Protein AF-A0A132MJ62-F1 (afdb_monomer)

Structure (mmCIF, N/CA/C/O backbone):
data_AF-A0A132MJ62-F1
#
_entry.id   AF-A0A132MJ62-F1
#
loop_
_atom_site.group_PDB
_atom_site.id
_atom_site.type_symbol
_atom_site.label_atom_id
_atom_site.label_alt_id
_atom_site.label_comp_id
_atom_site.label_asym_id
_atom_site.label_entity_id
_atom_site.label_seq_id
_atom_site.pdbx_PDB_ins_code
_atom_site.Cartn_x
_atom_site.Cartn_y
_atom_site.Cartn_z
_atom_site.occupancy
_atom_site.B_iso_or_equiv
_atom_site.auth_seq_id
_atom_site.auth_comp_id
_atom_site.auth_asym_id
_atom_site.auth_atom_id
_atom_site.pdbx_PDB_model_num
ATOM 1 N N . MET A 1 1 ? -69.526 4.654 79.529 1.00 53.38 1 MET A N 1
ATOM 2 C CA . MET A 1 1 ? -68.983 4.217 78.229 1.00 53.38 1 MET A CA 1
ATOM 3 C C . MET A 1 1 ? -68.875 5.444 77.325 1.00 53.38 1 MET A C 1
ATOM 5 O O . MET A 1 1 ? -69.877 6.120 77.208 1.00 53.38 1 MET A O 1
ATOM 9 N N . GLU A 1 2 ? -67.781 5.885 76.704 1.00 56.59 2 GLU A N 1
ATOM 10 C CA . GLU A 1 2 ? -66.397 5.403 76.567 1.00 56.59 2 GLU A CA 1
ATOM 11 C C . GLU A 1 2 ? -65.541 6.492 75.853 1.00 56.59 2 GLU A C 1
ATOM 13 O O . GLU A 1 2 ? -64.962 6.255 74.801 1.00 56.59 2 GLU A O 1
ATOM 18 N N . LEU A 1 3 ? -65.459 7.730 76.362 1.00 59.12 3 LEU A N 1
ATOM 19 C CA . LEU A 1 3 ? -64.625 8.771 75.715 1.00 59.12 3 LEU A CA 1
ATOM 20 C C . LEU A 1 3 ? -63.118 8.437 75.767 1.00 59.12 3 LEU A C 1
ATOM 22 O O . LEU A 1 3 ? -62.376 8.743 74.835 1.00 59.12 3 LEU A O 1
ATOM 26 N N . SER A 1 4 ? -62.681 7.738 76.820 1.00 67.38 4 SER A N 1
ATOM 27 C CA . SER A 1 4 ? -61.309 7.238 76.964 1.00 67.38 4 SER A CA 1
ATOM 28 C C . SER A 1 4 ? -60.963 6.141 75.953 1.00 67.38 4 SER A C 1
ATOM 30 O O . SER A 1 4 ? -59.849 6.132 75.432 1.00 67.38 4 SER A O 1
ATOM 32 N N . ASN A 1 5 ? -61.903 5.242 75.632 1.00 74.25 5 ASN A N 1
ATOM 33 C CA . ASN A 1 5 ? -61.627 4.155 74.688 1.00 74.25 5 ASN A CA 1
ATOM 34 C C . ASN A 1 5 ? -61.631 4.661 73.247 1.00 74.25 5 ASN A C 1
ATOM 36 O O . ASN A 1 5 ? -60.820 4.194 72.457 1.00 74.25 5 ASN A O 1
ATOM 40 N N . VAL A 1 6 ? -62.450 5.668 72.916 1.00 76.25 6 VAL A N 1
ATOM 41 C CA . VAL A 1 6 ? -62.416 6.309 71.589 1.00 76.25 6 VAL A CA 1
ATOM 42 C C . VAL A 1 6 ? -61.068 6.999 71.343 1.00 76.25 6 VAL A C 1
ATOM 44 O O . VAL A 1 6 ? -60.467 6.805 70.289 1.00 76.25 6 VAL A O 1
ATOM 47 N N . LEU A 1 7 ? -60.538 7.741 72.322 1.00 75.62 7 LEU A N 1
ATOM 48 C CA . LEU A 1 7 ? -59.215 8.376 72.213 1.00 75.62 7 LEU A CA 1
ATOM 49 C C . LEU A 1 7 ? -58.074 7.349 72.124 1.00 75.62 7 LEU A C 1
ATOM 51 O O . LEU A 1 7 ? -57.146 7.529 71.335 1.00 75.62 7 LEU A O 1
ATOM 55 N N . SER A 1 8 ? -58.159 6.252 72.882 1.00 78.50 8 SER A N 1
ATOM 56 C CA . SER A 1 8 ? -57.187 5.152 72.814 1.00 78.50 8 SER A CA 1
ATOM 57 C C . SER A 1 8 ? -57.218 4.435 71.457 1.00 78.50 8 SER A C 1
ATOM 59 O O . SER A 1 8 ? -56.163 4.168 70.880 1.00 78.50 8 SER A O 1
ATOM 61 N N . LEU A 1 9 ? -58.412 4.209 70.895 1.00 80.06 9 LEU A N 1
ATOM 62 C CA . LEU A 1 9 ? -58.596 3.598 69.577 1.00 80.06 9 LEU A CA 1
ATOM 63 C C . LEU A 1 9 ? -58.028 4.481 68.454 1.00 80.06 9 LEU A C 1
ATOM 65 O O . LEU A 1 9 ? -57.361 3.976 67.553 1.00 80.06 9 LEU A O 1
ATOM 69 N N . ILE A 1 10 ? -58.238 5.801 68.527 1.00 80.88 10 ILE A N 1
ATOM 70 C CA . ILE A 1 10 ? -57.675 6.766 67.568 1.00 80.88 10 ILE A CA 1
ATOM 71 C C . ILE A 1 10 ? -56.144 6.784 67.655 1.00 80.88 10 ILE A C 1
ATOM 73 O O . ILE A 1 10 ? -55.476 6.741 66.623 1.00 80.88 10 ILE A O 1
ATOM 77 N N . GLY A 1 11 ? -55.576 6.787 68.866 1.00 79.88 11 GLY A N 1
ATOM 78 C CA . GLY A 1 11 ? -54.123 6.721 69.057 1.00 79.88 11 GLY A CA 1
ATOM 79 C C . GLY A 1 11 ? -53.507 5.440 68.485 1.00 79.88 11 GLY A C 1
ATOM 80 O O . GLY A 1 11 ? -52.458 5.487 67.839 1.00 79.88 11 GLY A O 1
ATOM 81 N N . LEU A 1 12 ? -54.187 4.303 68.654 1.00 83.38 12 LEU A N 1
ATOM 82 C CA . LEU A 1 12 ? -53.750 3.018 68.111 1.00 83.38 12 LEU A CA 1
ATOM 83 C C . LEU A 1 12 ? -53.860 2.975 66.579 1.00 83.38 12 LEU A C 1
ATOM 85 O O . LEU A 1 12 ? -52.926 2.529 65.916 1.00 83.38 12 LEU A O 1
ATOM 89 N N . LEU A 1 13 ? -54.940 3.512 66.004 1.00 81.69 13 LEU A N 1
ATOM 90 C CA . LEU A 1 13 ? -55.097 3.637 64.551 1.00 81.69 13 LEU A CA 1
ATOM 91 C C . LEU A 1 13 ? -54.019 4.536 63.932 1.00 81.69 13 LEU A C 1
ATOM 93 O O . LEU A 1 13 ? -53.431 4.166 62.919 1.00 81.69 13 LEU A O 1
ATOM 97 N N . LEU A 1 14 ? -53.700 5.675 64.553 1.00 80.12 14 LEU A N 1
ATOM 98 C CA . LEU A 1 14 ? -52.646 6.578 64.073 1.00 80.12 14 LEU A CA 1
ATOM 99 C C . LEU A 1 14 ? -51.250 5.939 64.144 1.00 80.12 14 LEU A C 1
ATOM 101 O O . LEU A 1 14 ? -50.455 6.102 63.219 1.00 80.12 14 LEU A O 1
ATOM 105 N N . SER A 1 15 ? -50.974 5.168 65.199 1.00 78.88 15 SER A N 1
ATOM 106 C CA . SER A 1 15 ? -49.748 4.368 65.346 1.00 78.88 15 SER A CA 1
ATOM 107 C C . SER A 1 15 ? -49.592 3.349 64.211 1.00 78.88 15 SER A C 1
ATOM 109 O O . SER A 1 15 ? -48.562 3.317 63.532 1.00 78.88 15 SER A O 1
ATOM 111 N N . VAL A 1 16 ? -50.642 2.568 63.941 1.00 82.25 16 VAL A N 1
ATOM 112 C CA . VAL A 1 16 ? -50.639 1.552 62.878 1.00 82.25 16 VAL A CA 1
ATOM 113 C C . VAL A 1 16 ? -50.460 2.201 61.505 1.00 82.25 16 VAL A C 1
ATOM 115 O O . VAL A 1 16 ? -49.644 1.740 60.708 1.00 82.25 16 VAL A O 1
ATOM 118 N N . VAL A 1 17 ? -51.158 3.309 61.243 1.00 82.94 17 VAL A N 1
ATOM 119 C CA . VAL A 1 17 ? -51.024 4.064 59.987 1.00 82.94 17 VAL A CA 1
ATOM 120 C C . VAL A 1 17 ? -49.599 4.599 59.813 1.00 82.94 17 VAL A C 1
ATOM 122 O O . VAL A 1 17 ? -49.030 4.467 58.729 1.00 82.94 17 VAL A O 1
ATOM 125 N N . GLY A 1 18 ? -48.981 5.124 60.874 1.00 79.75 18 GLY A N 1
ATOM 126 C CA . GLY A 1 18 ? -47.593 5.591 60.841 1.00 79.75 18 GLY A CA 1
ATOM 127 C C . GLY A 1 18 ? -46.594 4.487 60.482 1.00 79.75 18 GLY A C 1
ATOM 128 O O . GLY A 1 18 ? -45.711 4.700 59.650 1.00 79.75 18 GLY A O 1
ATOM 129 N N . ILE A 1 19 ? -46.764 3.285 61.042 1.00 82.81 19 ILE A N 1
ATOM 130 C CA . ILE A 1 19 ? -45.894 2.129 60.763 1.00 82.81 19 ILE A CA 1
ATOM 131 C C . ILE A 1 19 ? -46.058 1.650 59.314 1.00 82.81 19 ILE A C 1
ATOM 133 O O . ILE A 1 19 ? -45.064 1.384 58.632 1.00 82.81 19 ILE A O 1
ATOM 137 N N . VAL A 1 20 ? -47.294 1.573 58.814 1.00 82.94 20 VAL A N 1
ATOM 138 C CA . VAL A 1 20 ? -47.577 1.141 57.434 1.00 82.94 20 VAL A CA 1
ATOM 139 C C . VAL A 1 20 ? -47.005 2.131 56.417 1.00 82.94 20 VAL A C 1
ATOM 141 O O . VAL A 1 20 ? -46.392 1.718 55.430 1.00 82.94 20 VAL A O 1
ATOM 144 N N . ILE A 1 21 ? -47.132 3.437 56.666 1.00 82.19 21 ILE A N 1
ATOM 145 C CA . ILE A 1 21 ? -46.556 4.466 55.790 1.00 82.19 21 ILE A CA 1
ATOM 146 C C . ILE A 1 21 ? -45.022 4.422 55.846 1.00 82.19 21 ILE A C 1
ATOM 148 O O . ILE A 1 21 ? -44.375 4.398 54.798 1.00 82.19 21 ILE A O 1
ATOM 152 N N . GLY A 1 22 ? -44.430 4.345 57.043 1.00 80.00 22 GLY A N 1
ATOM 153 C CA . GLY A 1 22 ? -42.974 4.313 57.215 1.00 80.00 22 GLY A CA 1
ATOM 154 C C . GLY A 1 22 ? -42.312 3.105 56.545 1.00 80.00 22 GLY A C 1
ATOM 155 O O . GLY A 1 22 ? -41.314 3.251 55.839 1.00 80.00 22 GLY A O 1
ATOM 156 N N . THR A 1 23 ? -42.904 1.917 56.693 1.00 83.75 23 THR A N 1
ATOM 157 C CA . THR A 1 23 ? -42.409 0.689 56.046 1.00 83.75 23 THR A CA 1
ATOM 158 C C . THR A 1 23 ? -42.561 0.735 54.526 1.00 83.75 23 THR A C 1
ATOM 160 O O . THR A 1 23 ? -41.637 0.350 53.809 1.00 83.75 23 THR A O 1
ATOM 163 N N . SER A 1 24 ? -43.667 1.285 54.018 1.00 80.25 24 SER A N 1
ATOM 164 C CA . SER A 1 24 ? -43.892 1.445 52.575 1.00 80.25 24 SER A CA 1
ATOM 165 C C . SER A 1 24 ? -42.866 2.382 51.926 1.00 80.25 24 SER A C 1
ATOM 167 O O . SER A 1 24 ? -42.329 2.069 50.862 1.00 80.25 24 SER A O 1
ATOM 169 N N . VAL A 1 25 ? -42.538 3.501 52.583 1.00 82.94 25 VAL A N 1
ATOM 170 C CA . VAL A 1 25 ? -41.518 4.450 52.102 1.00 82.94 25 VAL A CA 1
ATOM 171 C C . VAL A 1 25 ? -40.119 3.831 52.146 1.00 82.94 25 VAL A C 1
ATOM 173 O O . VAL A 1 25 ? -39.370 3.965 51.179 1.00 82.94 25 VAL A O 1
ATOM 176 N N . ALA A 1 26 ? -39.775 3.099 53.210 1.00 82.69 26 ALA A N 1
ATOM 177 C CA . ALA A 1 26 ? -38.479 2.425 53.323 1.00 82.69 26 ALA A CA 1
ATOM 178 C C . ALA A 1 26 ? -38.266 1.381 52.211 1.00 82.69 26 ALA A C 1
ATOM 180 O O . ALA A 1 26 ? -37.207 1.345 51.582 1.00 82.69 26 ALA A O 1
ATOM 181 N N . ILE A 1 27 ? -39.294 0.578 51.911 1.00 83.69 27 ILE A N 1
ATOM 182 C CA . ILE A 1 27 ? -39.258 -0.398 50.811 1.00 83.69 27 ILE A CA 1
ATOM 183 C C . ILE A 1 27 ? -39.117 0.315 49.461 1.00 83.69 27 ILE A C 1
ATOM 185 O O . ILE A 1 27 ? -38.350 -0.131 48.606 1.00 83.69 27 ILE A O 1
ATOM 189 N N . TRP A 1 28 ? -39.825 1.429 49.261 1.00 85.12 28 TRP A N 1
ATOM 190 C CA . TRP A 1 28 ? -39.762 2.190 48.013 1.00 85.12 28 TRP A CA 1
ATOM 191 C C . TRP A 1 28 ? -38.379 2.809 47.769 1.00 85.12 28 TRP A C 1
ATOM 193 O O . TRP A 1 28 ? -37.840 2.669 46.670 1.00 85.12 28 TRP A O 1
ATOM 203 N N . ILE A 1 29 ? -37.767 3.417 48.793 1.00 82.88 29 ILE A N 1
ATOM 204 C CA . ILE A 1 29 ? -36.408 3.979 48.709 1.00 82.88 29 ILE A CA 1
ATOM 205 C C . ILE A 1 29 ? -35.398 2.876 48.382 1.00 82.88 29 ILE A C 1
ATOM 207 O O . ILE A 1 29 ? -34.599 3.025 47.457 1.00 82.88 29 ILE A O 1
ATOM 211 N N . HIS A 1 30 ? -35.481 1.736 49.073 1.00 82.88 30 HIS A N 1
ATOM 212 C CA . HIS A 1 30 ? -34.535 0.646 48.860 1.00 82.88 30 HIS A CA 1
ATOM 213 C C . HIS A 1 30 ? -34.665 0.023 47.461 1.00 82.88 30 HIS A C 1
ATOM 215 O O . HIS A 1 30 ? -33.668 -0.291 46.806 1.00 82.88 30 HIS A O 1
ATOM 221 N N . ARG A 1 31 ? -35.899 -0.092 46.953 1.00 78.31 31 ARG A N 1
ATOM 222 C CA . ARG A 1 31 ? -36.158 -0.576 45.593 1.00 78.31 31 ARG A CA 1
ATOM 223 C C . ARG A 1 31 ? -35.603 0.388 44.543 1.00 78.31 31 ARG A C 1
ATOM 225 O O . ARG A 1 31 ? -34.971 -0.069 43.591 1.00 78.31 31 ARG A O 1
ATOM 232 N N . ARG A 1 32 ? -35.747 1.699 44.753 1.00 77.19 32 ARG A N 1
ATOM 233 C CA . ARG A 1 32 ? -35.234 2.732 43.843 1.00 77.19 32 ARG A CA 1
ATOM 234 C C . ARG A 1 32 ? -33.703 2.751 43.779 1.00 77.19 32 ARG A C 1
ATOM 236 O O . ARG A 1 32 ? -33.150 2.746 42.681 1.00 77.19 32 ARG A O 1
ATOM 243 N N . GLU A 1 33 ? -33.021 2.661 44.922 1.00 77.25 33 GLU A N 1
ATOM 244 C CA . GLU A 1 33 ? -31.554 2.536 44.957 1.00 77.25 33 GLU A CA 1
ATOM 245 C C . GLU A 1 33 ? -31.066 1.257 44.263 1.00 77.25 33 GLU A C 1
ATOM 247 O O . GLU A 1 33 ? -30.042 1.266 43.578 1.00 77.25 33 GLU A O 1
ATOM 252 N N . SER A 1 34 ? -31.801 0.148 44.405 1.00 72.50 34 SER A N 1
ATOM 253 C CA . SER A 1 34 ? -31.434 -1.118 43.762 1.00 72.50 34 SER A CA 1
ATOM 254 C C . SER A 1 34 ? -31.560 -1.068 42.234 1.00 72.50 34 SER A C 1
ATOM 256 O O . SER A 1 34 ? -30.751 -1.672 41.530 1.00 72.50 34 SER A O 1
ATOM 258 N N . GLU A 1 35 ? -32.536 -0.327 41.702 1.00 73.12 35 GLU A N 1
ATOM 259 C CA . GLU A 1 35 ? -32.723 -0.160 40.258 1.00 73.12 35 GLU A CA 1
ATOM 260 C C . GLU A 1 35 ? -31.666 0.756 39.641 1.00 73.12 35 GLU A C 1
ATOM 262 O O . GLU A 1 35 ? -31.167 0.464 38.553 1.00 73.12 35 GLU A O 1
ATOM 267 N N . GLU A 1 36 ? -31.282 1.831 40.331 1.00 74.44 36 GLU A N 1
ATOM 268 C CA . GLU A 1 36 ? -30.211 2.726 39.879 1.00 74.44 36 GLU A CA 1
ATOM 269 C C . GLU A 1 36 ? -28.852 2.017 39.869 1.00 74.44 36 GLU A C 1
ATOM 271 O O . GLU A 1 36 ? -28.123 2.113 38.879 1.00 74.44 36 GLU A O 1
ATOM 276 N N . ARG A 1 37 ? -28.554 1.209 40.898 1.00 73.62 37 ARG A N 1
ATOM 277 C CA . ARG A 1 37 ? -27.345 0.367 40.924 1.00 73.62 37 ARG A CA 1
ATOM 278 C C . ARG A 1 37 ? -27.344 -0.662 39.795 1.00 73.62 37 ARG A C 1
ATOM 280 O O . ARG A 1 37 ? -26.370 -0.741 39.060 1.00 73.62 37 ARG A O 1
ATOM 287 N N . ARG A 1 38 ? -28.461 -1.360 39.555 1.00 73.88 38 ARG A N 1
ATOM 288 C CA . ARG A 1 38 ? -28.576 -2.328 38.443 1.00 73.88 38 ARG A CA 1
ATOM 289 C C . ARG A 1 38 ? -28.408 -1.685 37.068 1.00 73.88 38 ARG A C 1
ATOM 291 O O . ARG A 1 38 ? -27.792 -2.289 36.196 1.00 73.88 38 ARG A O 1
ATOM 298 N N . LYS A 1 39 ? -28.938 -0.475 36.860 1.00 78.94 39 LYS A N 1
ATOM 299 C CA . LYS A 1 39 ? -28.749 0.275 35.606 1.00 78.94 39 LYS A CA 1
ATOM 300 C C . LYS A 1 39 ? -27.300 0.729 35.434 1.00 78.94 39 LYS A C 1
ATOM 302 O O . LYS A 1 39 ? -26.773 0.635 34.329 1.00 78.94 39 LYS A O 1
ATOM 307 N N . SER A 1 40 ? -26.658 1.179 36.513 1.00 77.25 40 SER A N 1
ATOM 308 C CA . SER A 1 40 ? -25.237 1.543 36.512 1.00 77.25 40 SER A CA 1
ATOM 309 C C . SER A 1 40 ? -24.343 0.337 36.212 1.00 77.25 40 SER A C 1
ATOM 311 O O . SER A 1 40 ? -23.469 0.426 35.353 1.00 77.25 40 SER A O 1
ATOM 313 N N . ASP A 1 41 ? -24.596 -0.801 36.856 1.00 80.12 41 ASP A N 1
ATOM 314 C CA . ASP A 1 41 ? -23.828 -2.032 36.655 1.00 80.12 41 ASP A CA 1
ATOM 315 C C . ASP A 1 41 ? -24.034 -2.588 35.242 1.00 80.12 41 ASP A C 1
ATOM 317 O O . ASP A 1 41 ? -23.068 -2.958 34.578 1.00 80.12 41 ASP A O 1
ATOM 321 N N . ALA A 1 42 ? -25.269 -2.568 34.727 1.00 81.50 42 ALA A N 1
ATOM 322 C CA . ALA A 1 42 ? -25.557 -2.962 33.348 1.00 81.50 42 ALA A CA 1
ATOM 323 C C . ALA A 1 42 ? -24.821 -2.073 32.331 1.00 81.50 42 ALA A C 1
ATOM 325 O O . ALA A 1 42 ? -24.204 -2.590 31.401 1.00 81.50 42 ALA A O 1
ATOM 326 N N . ALA A 1 43 ? -24.809 -0.751 32.540 1.00 82.19 43 ALA A N 1
ATOM 327 C CA . ALA A 1 43 ? -24.069 0.177 31.686 1.00 82.19 43 ALA A CA 1
ATOM 328 C C . ALA A 1 43 ? -22.544 -0.021 31.788 1.00 82.19 43 ALA A C 1
ATOM 330 O O . ALA A 1 43 ? -21.835 0.106 30.789 1.00 82.19 43 ALA A O 1
ATOM 331 N N . ALA A 1 44 ? -22.023 -0.349 32.975 1.00 84.69 44 ALA A N 1
ATOM 332 C CA . ALA A 1 44 ? -20.607 -0.654 33.173 1.00 84.69 44 ALA A CA 1
ATOM 333 C C . ALA A 1 44 ? -20.197 -1.954 32.462 1.00 84.69 44 ALA A C 1
ATOM 335 O O . ALA A 1 44 ? -19.174 -1.976 31.777 1.00 84.69 44 ALA A O 1
ATOM 336 N N . VAL A 1 45 ? -21.017 -3.005 32.556 1.00 87.62 45 VAL A N 1
ATOM 337 C CA . VAL A 1 45 ? -20.803 -4.285 31.861 1.00 87.62 45 VAL A CA 1
ATOM 338 C C . VAL A 1 45 ? -20.891 -4.113 30.347 1.00 87.62 45 VAL A C 1
ATOM 340 O O . VAL A 1 45 ? -20.066 -4.666 29.618 1.00 87.62 45 VAL A O 1
ATOM 343 N N . GLU A 1 46 ? -21.838 -3.316 29.850 1.00 84.62 46 GLU A N 1
ATOM 344 C CA . GLU A 1 46 ? -21.975 -3.056 28.416 1.00 84.62 46 GLU A CA 1
ATOM 345 C C . GLU A 1 46 ? -20.761 -2.299 27.865 1.00 84.62 46 GLU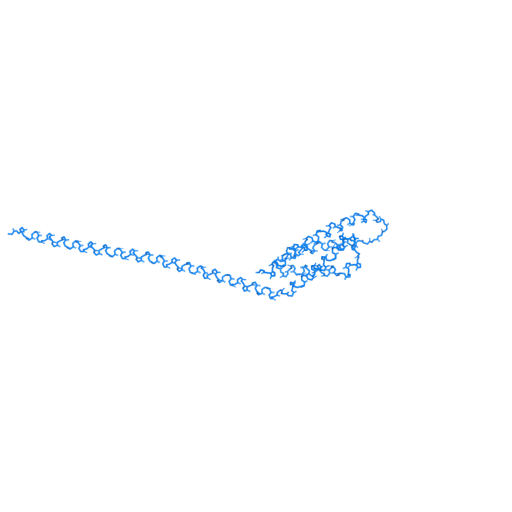 A C 1
ATOM 347 O O . GLU A 1 46 ? -20.193 -2.709 26.851 1.00 84.62 46 GLU A O 1
ATOM 352 N N . ARG A 1 47 ? -20.289 -1.263 28.574 1.00 86.81 47 ARG A N 1
ATOM 353 C CA . ARG A 1 47 ? -19.049 -0.553 28.218 1.00 86.81 47 ARG A CA 1
ATOM 354 C C . ARG A 1 47 ? -17.836 -1.475 28.263 1.00 86.81 47 ARG A C 1
ATOM 356 O O . ARG A 1 47 ? -17.042 -1.446 27.331 1.00 86.81 47 ARG A O 1
ATOM 363 N N . ALA A 1 48 ? -17.703 -2.308 29.296 1.00 87.00 48 ALA A N 1
ATOM 364 C CA . ALA A 1 48 ? -16.607 -3.270 29.399 1.00 87.00 48 ALA A CA 1
ATOM 365 C C . ALA A 1 48 ? -16.619 -4.262 28.225 1.00 87.00 48 ALA A C 1
ATOM 367 O O . ALA A 1 48 ? -15.593 -4.475 27.586 1.00 87.00 48 ALA A O 1
ATOM 368 N N . THR A 1 49 ? -17.800 -4.774 27.870 1.00 90.00 49 THR A N 1
ATOM 369 C CA . THR A 1 49 ? -17.983 -5.694 26.740 1.00 90.00 49 THR A CA 1
ATOM 370 C C . THR A 1 49 ? -17.664 -5.020 25.404 1.00 90.00 49 THR A C 1
ATOM 372 O O . THR A 1 49 ? -17.031 -5.624 24.540 1.00 90.00 49 THR A O 1
ATOM 375 N N . GLN A 1 50 ? -18.089 -3.769 25.203 1.00 90.38 50 GLN A N 1
ATOM 376 C CA . GLN A 1 50 ? -17.756 -3.004 23.997 1.00 90.38 50 GLN A CA 1
ATOM 377 C C . GLN A 1 50 ? -16.249 -2.771 23.881 1.00 90.38 50 GLN A C 1
ATOM 379 O O . GLN A 1 50 ? -15.683 -2.967 22.807 1.00 90.38 50 GLN A O 1
ATOM 384 N N . LEU A 1 51 ? -15.597 -2.414 24.986 1.00 90.19 51 LEU A N 1
ATOM 385 C CA . LEU A 1 51 ? -14.160 -2.160 25.025 1.00 90.19 51 LEU A CA 1
ATOM 386 C C . LEU A 1 51 ? -13.358 -3.443 24.773 1.00 90.19 51 LEU A C 1
ATOM 388 O O . LEU A 1 51 ? -12.351 -3.424 24.073 1.00 90.19 51 LEU A O 1
ATOM 392 N N . GLU A 1 52 ? -13.833 -4.578 25.281 1.00 86.81 52 GLU A N 1
ATOM 393 C CA . GLU A 1 52 ? -13.229 -5.886 25.030 1.00 86.81 52 GLU A CA 1
ATOM 394 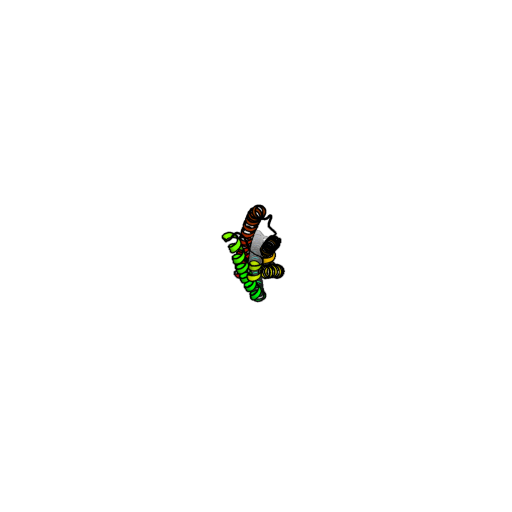C C . GLU A 1 52 ? -13.405 -6.333 23.574 1.00 86.81 52 GLU A C 1
ATOM 396 O O . GLU A 1 52 ? -12.453 -6.815 22.964 1.00 86.81 52 GLU A O 1
ATOM 401 N N . ARG A 1 53 ? -14.570 -6.080 22.960 1.00 89.69 53 ARG A N 1
ATOM 402 C CA . ARG A 1 53 ? -14.765 -6.299 21.515 1.00 89.69 53 ARG A CA 1
ATOM 403 C C . ARG A 1 53 ? -13.859 -5.409 20.670 1.00 89.69 53 ARG A C 1
ATOM 405 O O . ARG A 1 53 ? -13.310 -5.899 19.689 1.00 89.69 53 ARG A O 1
ATOM 412 N N . GLN A 1 54 ? -13.690 -4.141 21.048 1.00 90.38 54 GLN A N 1
ATOM 413 C CA . GLN A 1 54 ? -12.771 -3.227 20.363 1.00 90.38 54 GLN A CA 1
ATOM 414 C C . GLN A 1 54 ? -11.331 -3.727 20.454 1.00 90.38 54 GLN A C 1
ATOM 416 O O . GLN A 1 54 ? -10.679 -3.863 19.426 1.00 90.38 54 GLN A O 1
ATOM 421 N N . ARG A 1 55 ? -10.863 -4.111 21.649 1.00 88.00 55 ARG A N 1
ATOM 422 C CA . ARG A 1 55 ? -9.526 -4.703 21.822 1.00 88.00 55 ARG A CA 1
ATOM 423 C C . ARG A 1 55 ? -9.344 -5.967 20.990 1.00 88.00 55 ARG A C 1
ATOM 425 O O . ARG A 1 55 ? -8.336 -6.102 20.311 1.00 88.00 55 ARG A O 1
ATOM 432 N N . GLN A 1 56 ? -10.334 -6.860 20.978 1.00 90.31 56 GLN A N 1
ATOM 433 C CA . GLN A 1 56 ? -10.278 -8.070 20.157 1.00 90.31 56 GLN A CA 1
ATOM 434 C C . GLN A 1 56 ? -10.271 -7.761 18.655 1.00 90.31 56 GLN A C 1
ATOM 436 O O . GLN A 1 56 ? -9.606 -8.461 17.894 1.00 90.31 56 GLN A O 1
ATOM 441 N N . GLN A 1 57 ? -11.006 -6.742 18.203 1.00 88.81 57 GLN A N 1
ATOM 442 C CA . GLN A 1 57 ? -10.957 -6.294 16.810 1.00 88.81 57 GLN A CA 1
ATOM 443 C C . GLN A 1 57 ? -9.584 -5.714 16.466 1.00 88.81 57 GLN A C 1
ATOM 445 O O . GLN A 1 57 ? -8.997 -6.131 15.472 1.00 88.81 57 GLN A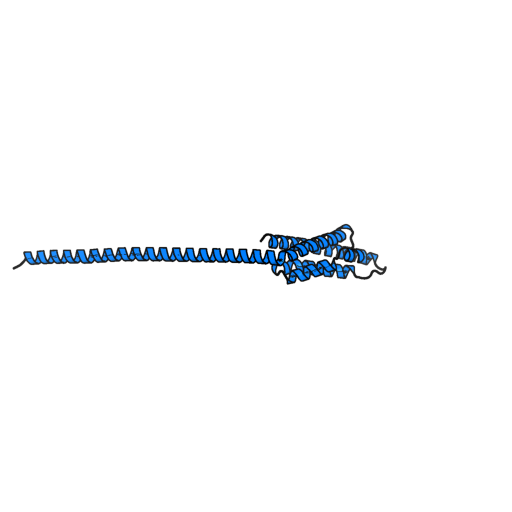 O 1
ATOM 450 N N . GLU A 1 58 ? -9.037 -4.841 17.312 1.00 85.44 58 GLU A N 1
ATOM 451 C CA . GLU A 1 58 ? -7.697 -4.276 17.137 1.00 85.44 58 GLU A CA 1
ATOM 452 C C . GLU A 1 58 ? -6.615 -5.363 17.120 1.00 85.44 58 GLU A C 1
ATOM 454 O O . GLU A 1 58 ? -5.735 -5.341 16.262 1.00 85.44 58 GLU A O 1
ATOM 459 N N . GLU A 1 59 ? -6.683 -6.349 18.017 1.00 87.00 59 GLU A N 1
ATOM 460 C CA . GLU A 1 59 ? -5.749 -7.479 18.048 1.00 87.00 59 GLU A CA 1
ATOM 461 C C . GLU A 1 59 ? -5.862 -8.354 16.801 1.00 87.00 59 GLU A C 1
ATOM 463 O O . GLU A 1 59 ? -4.842 -8.714 16.212 1.00 87.00 59 GLU A O 1
ATOM 468 N N . ARG A 1 60 ? -7.082 -8.660 16.345 1.00 84.94 60 ARG A N 1
ATOM 469 C CA . ARG A 1 60 ? -7.291 -9.415 15.099 1.00 84.94 60 ARG A CA 1
ATOM 470 C C . ARG A 1 60 ? -6.771 -8.656 13.893 1.00 84.94 60 ARG A C 1
ATOM 472 O O . ARG A 1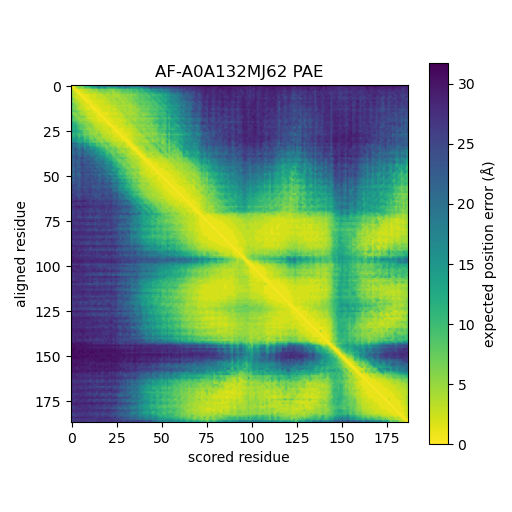 60 ? -6.173 -9.262 13.008 1.00 84.94 60 ARG A O 1
ATOM 479 N N . GLU A 1 61 ? -6.977 -7.345 13.846 1.00 83.69 61 GLU A N 1
ATOM 480 C CA . GLU A 1 61 ? -6.422 -6.512 12.787 1.00 83.69 61 GLU A CA 1
ATOM 481 C C . GLU A 1 61 ? -4.898 -6.493 12.825 1.00 83.69 61 GLU A C 1
ATOM 483 O O . GLU A 1 61 ? -4.279 -6.642 11.773 1.00 83.69 61 GLU A O 1
ATOM 488 N N . ARG A 1 62 ? -4.286 -6.360 14.008 1.00 81.19 62 ARG A N 1
ATOM 489 C CA . ARG A 1 62 ? -2.827 -6.436 14.180 1.00 81.19 62 ARG A CA 1
ATOM 490 C C . ARG A 1 62 ? -2.280 -7.781 13.713 1.00 81.19 62 ARG A C 1
ATOM 492 O O . ARG A 1 62 ? -1.387 -7.807 12.874 1.00 81.19 62 ARG A O 1
ATOM 499 N N . GLN A 1 63 ? -2.875 -8.887 14.151 1.00 83.50 63 GLN A N 1
ATOM 500 C CA . GLN A 1 63 ? -2.468 -10.230 13.724 1.00 83.50 63 GLN A CA 1
ATOM 501 C C . GLN A 1 63 ? -2.666 -10.438 12.218 1.00 83.50 63 GLN A C 1
ATOM 503 O O . GLN A 1 63 ? -1.802 -11.001 11.544 1.00 83.50 63 GLN A O 1
ATOM 508 N N . ALA A 1 64 ? -3.775 -9.954 11.652 1.00 80.75 64 ALA A N 1
ATOM 509 C CA . ALA A 1 64 ? -4.014 -10.018 10.214 1.00 80.75 64 ALA A CA 1
ATOM 510 C C . ALA A 1 64 ? -2.977 -9.199 9.430 1.00 80.75 64 ALA A C 1
ATOM 512 O O . ALA A 1 64 ? -2.527 -9.647 8.375 1.00 80.75 64 ALA A O 1
ATOM 513 N N . ARG A 1 65 ? -2.564 -8.031 9.940 1.00 76.69 65 ARG A N 1
ATOM 514 C CA . ARG A 1 65 ? -1.489 -7.212 9.354 1.00 76.69 65 ARG A CA 1
ATOM 515 C C . ARG A 1 65 ? -0.155 -7.945 9.400 1.00 76.69 65 ARG A C 1
ATOM 517 O O . ARG A 1 65 ? 0.463 -8.105 8.354 1.00 76.69 65 ARG A O 1
ATOM 524 N N . GLU A 1 66 ? 0.244 -8.471 10.554 1.00 79.62 66 GLU A N 1
ATOM 525 C CA . GLU A 1 66 ? 1.491 -9.235 10.703 1.00 79.62 66 GLU A CA 1
ATOM 526 C C . GLU A 1 66 ? 1.525 -10.458 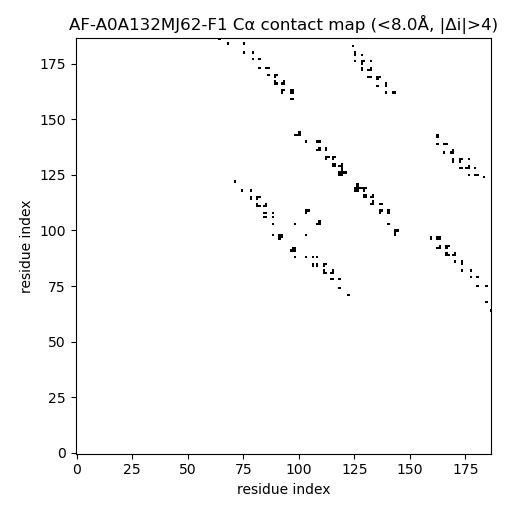9.782 1.00 79.62 66 GLU A C 1
ATOM 528 O O . GLU A 1 66 ? 2.509 -10.688 9.078 1.00 79.62 66 GLU A O 1
ATOM 533 N N . THR A 1 67 ? 0.417 -11.196 9.702 1.00 80.38 67 THR A N 1
ATOM 534 C CA . THR A 1 67 ? 0.308 -12.369 8.826 1.00 80.38 67 THR A CA 1
ATOM 535 C C . THR A 1 67 ? 0.427 -11.974 7.352 1.00 80.38 67 THR A C 1
ATOM 537 O O . THR A 1 67 ? 1.117 -12.651 6.589 1.00 80.38 67 THR A O 1
ATOM 540 N N . ARG A 1 68 ? -0.200 -10.862 6.934 1.00 76.75 68 ARG A N 1
ATOM 541 C CA . ARG A 1 68 ? -0.046 -10.320 5.571 1.00 76.75 68 ARG A CA 1
ATOM 542 C C . ARG A 1 68 ? 1.395 -9.894 5.296 1.00 76.75 68 ARG A C 1
ATOM 544 O O . ARG A 1 68 ? 1.922 -10.244 4.244 1.00 76.75 68 ARG A O 1
ATOM 551 N N . ARG A 1 69 ? 2.047 -9.202 6.236 1.00 75.06 69 ARG A N 1
ATOM 552 C CA . ARG A 1 69 ? 3.447 -8.767 6.102 1.00 75.06 69 ARG A CA 1
ATOM 553 C C . ARG A 1 69 ? 4.400 -9.944 5.940 1.00 75.06 69 ARG A C 1
ATOM 555 O O . ARG A 1 69 ? 5.227 -9.925 5.037 1.00 75.06 69 ARG A O 1
ATOM 562 N N . LEU A 1 70 ? 4.254 -10.980 6.764 1.00 79.19 70 LEU A N 1
ATOM 563 C CA . LEU A 1 70 ? 5.076 -12.189 6.669 1.00 79.19 70 LEU A CA 1
ATOM 564 C C . LEU A 1 70 ? 4.826 -12.937 5.358 1.00 79.19 70 LEU A C 1
ATOM 566 O O . LEU A 1 70 ? 5.771 -13.349 4.692 1.00 79.19 70 LEU A O 1
ATOM 570 N N . LYS A 1 71 ? 3.559 -13.064 4.952 1.00 81.75 71 LYS A N 1
ATOM 571 C CA . LYS A 1 71 ? 3.182 -13.767 3.721 1.00 81.75 71 LYS A CA 1
ATOM 572 C C . LYS A 1 71 ? 3.700 -13.079 2.455 1.00 81.75 71 LYS A C 1
ATOM 574 O O . LYS A 1 71 ? 4.017 -13.766 1.489 1.00 81.75 71 LYS A O 1
ATOM 579 N N . HIS A 1 72 ? 3.775 -11.750 2.456 1.00 84.06 72 HIS A N 1
ATOM 580 C CA . HIS A 1 72 ? 4.144 -10.946 1.288 1.00 84.06 72 HIS A CA 1
ATOM 581 C C . HIS A 1 72 ? 5.516 -10.272 1.425 1.00 84.06 72 HIS A C 1
ATOM 583 O O . HIS A 1 72 ? 5.845 -9.375 0.657 1.00 84.06 72 HIS A O 1
ATOM 589 N N . GLN A 1 73 ? 6.351 -10.704 2.374 1.00 85.88 73 GLN A N 1
ATOM 590 C CA . GLN A 1 73 ? 7.639 -10.061 2.637 1.00 85.88 73 GLN A CA 1
ATOM 591 C C . GLN A 1 73 ? 8.560 -10.058 1.407 1.00 85.88 73 GLN A C 1
ATOM 593 O O . GLN A 1 73 ? 9.198 -9.052 1.097 1.00 85.88 73 GLN A O 1
ATOM 598 N N . GLU A 1 74 ? 8.639 -11.191 0.709 1.00 87.31 74 GLU A N 1
ATOM 599 C CA . GLU A 1 74 ? 9.431 -11.324 -0.516 1.00 87.31 74 GLU A CA 1
ATOM 600 C C . GLU A 1 74 ? 8.821 -10.531 -1.671 1.00 87.31 74 GLU A C 1
ATOM 602 O O . GLU A 1 74 ? 9.552 -9.899 -2.430 1.00 87.31 74 GLU A O 1
ATOM 607 N N . ASP A 1 75 ? 7.489 -10.497 -1.750 1.00 88.12 75 ASP A N 1
ATOM 608 C CA . ASP A 1 75 ? 6.748 -9.732 -2.751 1.00 88.12 75 ASP A CA 1
ATOM 609 C C . ASP A 1 75 ? 7.034 -8.226 -2.614 1.00 88.12 75 ASP A C 1
ATOM 611 O O . ASP A 1 75 ? 7.301 -7.556 -3.610 1.00 88.12 75 ASP A O 1
ATOM 615 N N . TYR A 1 76 ? 7.065 -7.699 -1.385 1.00 85.69 76 TYR A N 1
ATOM 616 C CA . TYR A 1 76 ? 7.406 -6.299 -1.120 1.00 85.69 76 TYR A CA 1
ATOM 617 C C . TYR A 1 76 ? 8.859 -5.969 -1.477 1.00 85.69 76 TYR A C 1
ATOM 619 O O . TYR A 1 76 ? 9.125 -4.935 -2.088 1.00 85.69 76 TYR A O 1
ATOM 627 N N . LYS A 1 77 ? 9.808 -6.861 -1.161 1.00 88.94 77 LYS A N 1
ATOM 628 C CA . LYS A 1 77 ? 11.220 -6.690 -1.549 1.00 88.94 77 LYS A CA 1
ATOM 629 C C . LYS A 1 77 ? 11.401 -6.716 -3.067 1.00 88.94 77 LYS A C 1
ATOM 631 O O . LYS A 1 77 ? 12.153 -5.908 -3.610 1.00 88.94 77 LYS A O 1
ATOM 636 N N . ALA A 1 78 ? 10.717 -7.637 -3.744 1.00 89.69 78 ALA A N 1
ATOM 637 C CA . ALA A 1 78 ? 10.732 -7.737 -5.197 1.00 89.69 78 ALA A CA 1
ATOM 638 C C . ALA A 1 78 ? 10.123 -6.486 -5.846 1.00 89.69 78 ALA A C 1
ATOM 640 O O . ALA A 1 78 ? 10.710 -5.949 -6.782 1.00 89.69 78 ALA A O 1
ATOM 641 N N . ALA A 1 79 ? 9.007 -5.984 -5.303 1.00 88.12 79 ALA A N 1
ATOM 642 C CA . ALA A 1 79 ? 8.384 -4.742 -5.751 1.00 88.12 79 ALA A CA 1
ATOM 643 C C . ALA A 1 79 ? 9.330 -3.545 -5.616 1.00 88.12 79 ALA A C 1
ATOM 645 O O . ALA A 1 79 ? 9.520 -2.818 -6.584 1.00 88.12 79 ALA A O 1
ATOM 646 N N . ALA A 1 80 ? 9.951 -3.361 -4.446 1.00 89.50 80 ALA A N 1
ATOM 647 C CA . ALA A 1 80 ? 10.874 -2.254 -4.205 1.00 89.50 80 ALA A CA 1
ATOM 648 C C . ALA A 1 80 ? 12.030 -2.260 -5.214 1.00 89.50 80 ALA A C 1
ATOM 650 O O . ALA A 1 80 ? 12.288 -1.254 -5.868 1.00 89.50 80 ALA A O 1
ATOM 651 N N . LYS A 1 81 ? 12.655 -3.427 -5.418 1.00 91.88 81 LYS A N 1
ATOM 652 C CA . LYS A 1 81 ? 13.745 -3.581 -6.386 1.00 91.88 81 LYS A CA 1
ATOM 653 C C . LYS A 1 81 ? 13.298 -3.280 -7.821 1.00 91.88 81 LYS A C 1
ATOM 655 O O . LYS A 1 81 ? 14.033 -2.628 -8.556 1.00 91.88 81 LYS A O 1
ATOM 660 N N . ALA A 1 82 ? 12.120 -3.755 -8.221 1.00 89.00 82 ALA A N 1
ATOM 661 C CA . ALA A 1 82 ? 11.583 -3.499 -9.554 1.00 89.00 82 ALA A CA 1
ATOM 662 C C . ALA A 1 82 ? 11.268 -2.009 -9.761 1.00 89.00 82 ALA A C 1
ATOM 664 O O . ALA A 1 82 ? 11.589 -1.459 -10.811 1.00 89.00 82 ALA A O 1
ATOM 665 N N . LEU A 1 83 ? 10.697 -1.342 -8.752 1.00 88.31 83 LEU A N 1
ATOM 666 C CA . LEU A 1 83 ? 10.449 0.100 -8.787 1.00 88.31 83 LEU A CA 1
ATOM 667 C C . LEU A 1 83 ? 11.754 0.899 -8.885 1.00 88.31 83 LEU A C 1
ATOM 669 O O . LEU A 1 83 ? 11.816 1.790 -9.722 1.00 88.31 83 LEU A O 1
ATOM 673 N N . ASP A 1 84 ? 12.794 0.549 -8.120 1.00 89.94 84 ASP A N 1
ATOM 674 C CA . ASP A 1 84 ? 14.110 1.208 -8.200 1.00 89.94 84 ASP A CA 1
ATOM 675 C C . ASP A 1 84 ? 14.724 1.074 -9.607 1.00 89.94 84 ASP A C 1
ATOM 677 O O . ASP A 1 84 ? 15.241 2.038 -10.171 1.00 89.94 84 ASP A O 1
ATOM 681 N N . GLN A 1 85 ? 14.637 -0.116 -10.210 1.00 88.25 85 GLN A N 1
ATOM 682 C CA . GLN A 1 85 ? 15.168 -0.364 -11.555 1.00 88.25 85 GLN A CA 1
ATOM 683 C C . GLN A 1 85 ? 14.384 0.377 -12.646 1.00 88.25 85 GLN A C 1
ATOM 685 O O . GLN A 1 85 ? 14.981 0.878 -13.603 1.00 88.25 85 GLN A O 1
ATOM 690 N N . LEU A 1 86 ? 13.059 0.472 -12.505 1.00 85.00 86 LEU A N 1
ATOM 691 C CA . LEU A 1 86 ? 12.220 1.265 -13.405 1.00 85.00 86 LEU A CA 1
ATOM 692 C C . LEU A 1 86 ? 12.479 2.761 -13.235 1.00 85.00 86 LEU A C 1
ATOM 694 O O . LEU A 1 86 ? 12.593 3.469 -14.230 1.00 85.00 86 LEU A O 1
ATOM 698 N N . GLU A 1 87 ? 12.612 3.238 -11.999 1.00 87.00 87 GLU A N 1
ATOM 699 C CA . GLU A 1 87 ? 12.949 4.627 -11.688 1.00 87.00 87 GLU A CA 1
ATOM 700 C C . GLU A 1 87 ? 14.268 5.017 -12.357 1.00 87.00 87 GLU A C 1
ATOM 702 O O . GLU A 1 87 ? 14.318 6.003 -13.092 1.00 87.00 87 GLU A O 1
ATOM 707 N N . GLU A 1 88 ? 15.310 4.197 -12.205 1.00 85.88 88 GLU A N 1
ATOM 708 C CA . GLU A 1 88 ? 16.600 4.432 -12.852 1.00 85.88 88 GLU A CA 1
ATOM 709 C C . GLU A 1 88 ? 16.483 4.448 -14.384 1.00 85.88 88 GLU A C 1
ATOM 711 O O . GLU A 1 88 ? 17.064 5.312 -15.043 1.00 85.88 88 GLU A O 1
ATOM 716 N N . ALA A 1 89 ? 15.712 3.525 -14.968 1.00 81.12 89 ALA A N 1
ATOM 717 C CA . ALA A 1 89 ? 15.485 3.497 -16.410 1.00 81.12 89 ALA A CA 1
ATOM 718 C C . ALA A 1 89 ? 14.773 4.768 -16.903 1.00 81.12 89 ALA A C 1
ATOM 720 O O . ALA A 1 89 ? 15.218 5.376 -17.874 1.00 81.12 89 ALA A O 1
ATOM 721 N N . PHE A 1 90 ? 13.716 5.221 -16.226 1.00 79.25 90 PHE A N 1
ATOM 722 C CA . PHE A 1 90 ? 12.974 6.416 -16.641 1.00 79.25 90 PHE A CA 1
ATOM 723 C C . PHE A 1 90 ? 13.724 7.724 -16.366 1.00 79.25 90 PHE A C 1
ATOM 725 O O . PHE A 1 90 ? 13.621 8.647 -17.175 1.00 79.25 90 PHE A O 1
ATOM 732 N N . TYR A 1 91 ? 14.548 7.798 -15.317 1.00 80.06 91 TYR A N 1
ATOM 733 C CA . TYR A 1 91 ? 15.448 8.939 -15.110 1.00 80.06 91 TYR A CA 1
ATOM 734 C C . TYR A 1 91 ? 16.448 9.105 -16.255 1.00 80.06 91 TYR A C 1
ATOM 736 O O . TYR A 1 91 ? 16.755 10.227 -16.650 1.00 80.06 91 TYR A O 1
ATOM 744 N N . GLN A 1 92 ? 16.941 8.007 -16.831 1.00 74.69 92 GLN A N 1
ATOM 745 C CA . GLN A 1 92 ? 17.848 8.081 -17.979 1.00 74.69 92 GLN A CA 1
ATOM 746 C C . GLN A 1 92 ? 17.160 8.655 -19.225 1.00 74.69 92 GLN A C 1
ATOM 748 O O . GLN A 1 92 ? 17.809 9.380 -19.975 1.00 74.69 92 GLN A O 1
ATOM 753 N N . VAL A 1 93 ? 15.853 8.423 -19.418 1.00 71.81 93 VAL A N 1
ATOM 754 C CA . VAL A 1 93 ? 15.071 9.122 -20.463 1.00 71.81 93 VAL A CA 1
ATOM 755 C C . VAL A 1 93 ? 14.993 10.615 -20.168 1.00 71.81 93 VAL A C 1
ATOM 757 O O . VAL A 1 93 ? 15.141 11.426 -21.076 1.00 71.81 93 VAL A O 1
ATOM 760 N N . GLU A 1 94 ? 14.768 10.992 -18.907 1.00 68.38 94 GLU A N 1
ATOM 761 C CA . GLU A 1 94 ? 14.653 12.401 -18.523 1.00 68.38 94 GLU A CA 1
ATOM 762 C C . GLU A 1 94 ? 15.957 13.176 -18.777 1.00 68.38 94 GLU A C 1
ATOM 764 O O . GLU A 1 94 ? 15.911 14.334 -19.192 1.00 68.38 94 GLU A O 1
ATOM 769 N N . ILE A 1 95 ? 17.110 12.529 -18.568 1.00 71.94 95 ILE A N 1
ATOM 770 C CA . ILE A 1 95 ? 18.439 13.142 -18.712 1.00 71.94 95 ILE A CA 1
ATOM 771 C C . ILE A 1 95 ? 18.955 13.068 -20.158 1.00 71.94 95 ILE A C 1
ATOM 773 O O . ILE A 1 95 ? 19.438 14.070 -20.683 1.00 71.94 95 ILE A O 1
ATOM 777 N N . ASN A 1 96 ? 18.865 11.901 -20.805 1.00 68.62 96 ASN A N 1
ATOM 778 C CA . ASN A 1 96 ? 19.491 11.641 -22.110 1.00 68.62 96 ASN A CA 1
ATOM 779 C C . ASN A 1 96 ? 18.504 11.685 -23.288 1.00 68.62 96 ASN A C 1
ATOM 781 O O . ASN A 1 96 ? 18.911 11.551 -24.440 1.00 68.62 96 ASN A O 1
ATOM 785 N N . GLY A 1 97 ? 17.212 11.877 -23.019 1.00 60.41 97 GLY A N 1
ATOM 786 C CA . GLY A 1 97 ? 16.177 12.142 -24.018 1.00 60.41 97 GLY A CA 1
ATOM 787 C C . GLY A 1 97 ? 15.583 10.915 -24.710 1.00 60.41 97 GLY A C 1
ATOM 788 O O . GLY A 1 97 ? 14.449 11.007 -25.170 1.00 60.41 97 GLY A O 1
ATOM 789 N N . LEU A 1 98 ? 16.283 9.775 -24.767 1.00 66.69 98 LEU A N 1
ATOM 790 C CA . LEU A 1 98 ? 15.771 8.530 -25.356 1.00 66.69 98 LEU A CA 1
ATOM 791 C C . LEU A 1 98 ? 16.288 7.289 -24.623 1.00 66.69 98 LEU A C 1
ATOM 793 O O . LEU A 1 98 ? 17.455 7.230 -24.240 1.00 66.69 98 LEU A O 1
ATOM 797 N N . LEU A 1 99 ? 15.427 6.272 -24.503 1.00 66.56 99 LEU A N 1
ATOM 798 C CA . LEU A 1 99 ? 15.847 4.904 -24.193 1.00 66.56 99 LEU A CA 1
ATOM 799 C C . LEU A 1 99 ? 15.890 4.083 -25.482 1.00 66.56 99 LEU A C 1
ATOM 801 O O . LEU A 1 99 ? 14.912 4.054 -26.231 1.00 66.56 99 LEU A O 1
ATOM 805 N N . THR A 1 100 ? 17.010 3.413 -25.748 1.00 71.00 100 THR A N 1
ATOM 806 C CA . THR A 1 100 ? 17.094 2.461 -26.863 1.00 71.00 100 THR A CA 1
ATOM 807 C C . THR A 1 100 ? 16.542 1.094 -26.458 1.00 71.00 100 THR A C 1
ATOM 809 O O . THR A 1 100 ? 16.468 0.764 -25.272 1.00 71.00 100 THR A O 1
ATOM 812 N N . ASP A 1 101 ? 16.211 0.250 -27.436 1.00 70.69 101 ASP A N 1
ATOM 813 C CA . ASP A 1 101 ? 15.818 -1.144 -27.183 1.00 70.69 101 ASP A CA 1
ATOM 814 C C . ASP A 1 101 ? 16.892 -1.926 -26.418 1.00 70.69 101 ASP A C 1
ATOM 816 O O . ASP A 1 101 ? 16.583 -2.755 -25.557 1.00 70.69 101 ASP A O 1
ATOM 820 N N . ALA A 1 102 ? 18.166 -1.641 -26.705 1.00 73.00 102 ALA A N 1
ATOM 821 C CA . ALA A 1 102 ? 19.288 -2.229 -25.989 1.00 73.00 102 ALA A CA 1
ATOM 822 C C . ALA A 1 102 ? 19.278 -1.813 -24.511 1.00 73.00 102 ALA A C 1
ATOM 824 O O . ALA A 1 102 ? 19.430 -2.677 -23.646 1.00 73.00 102 ALA A O 1
ATOM 825 N N . ASP A 1 103 ? 19.012 -0.536 -24.218 1.00 75.12 103 ASP A N 1
ATOM 826 C CA . ASP A 1 103 ? 18.920 -0.021 -22.848 1.00 75.12 103 ASP A CA 1
ATOM 827 C C . ASP A 1 103 ? 17.721 -0.609 -22.103 1.00 75.12 103 ASP A C 1
ATOM 829 O O . ASP A 1 103 ? 17.859 -1.050 -20.959 1.00 75.12 103 ASP A O 1
ATOM 833 N N . MET A 1 104 ? 16.550 -0.667 -22.748 1.00 74.56 104 MET A N 1
ATOM 834 C CA . MET A 1 104 ? 15.343 -1.223 -22.130 1.00 74.56 104 MET A CA 1
ATOM 835 C C . MET A 1 104 ? 15.513 -2.712 -21.809 1.00 74.56 104 MET A C 1
ATOM 837 O O . MET A 1 104 ? 15.096 -3.162 -20.738 1.00 74.56 104 MET A O 1
ATOM 841 N N . LYS A 1 105 ? 16.172 -3.472 -22.694 1.00 79.19 105 LYS A N 1
ATOM 842 C CA . LYS A 1 105 ? 16.482 -4.891 -22.475 1.00 79.19 105 LYS A CA 1
ATOM 843 C C . LYS A 1 105 ? 17.566 -5.091 -21.416 1.00 79.19 105 LYS A C 1
ATOM 845 O O . LYS A 1 105 ? 17.427 -5.959 -20.559 1.00 79.19 105 LYS A O 1
ATOM 850 N N . GLN A 1 106 ? 18.634 -4.291 -21.443 1.00 81.50 106 GLN A N 1
ATOM 851 C CA . GLN A 1 106 ? 19.711 -4.359 -20.450 1.00 81.50 106 GLN A CA 1
ATOM 852 C C . GLN A 1 106 ? 19.191 -4.065 -19.038 1.00 81.50 106 GLN A C 1
ATOM 854 O O . GLN A 1 106 ? 19.600 -4.720 -18.080 1.00 81.50 106 GLN A O 1
ATOM 859 N N . ARG A 1 107 ? 18.274 -3.101 -18.918 1.00 81.56 107 ARG A N 1
ATOM 860 C CA . ARG A 1 107 ? 17.668 -2.677 -17.648 1.00 81.56 107 ARG A CA 1
ATOM 861 C C . ARG A 1 107 ? 16.436 -3.490 -17.254 1.00 81.56 107 ARG A C 1
ATOM 863 O O . ARG A 1 107 ? 15.847 -3.214 -16.213 1.00 81.56 107 ARG A O 1
ATOM 870 N N . GLN A 1 108 ? 16.066 -4.492 -18.053 1.00 87.62 108 GLN A N 1
ATOM 871 C CA . GLN A 1 108 ? 14.947 -5.397 -17.779 1.00 87.62 108 GLN A CA 1
ATOM 872 C C . GLN A 1 108 ? 13.623 -4.647 -17.540 1.00 87.62 108 GLN A C 1
ATOM 874 O O . GLN A 1 108 ? 12.843 -4.989 -16.650 1.00 87.62 108 GLN A O 1
ATOM 879 N N . VAL A 1 109 ? 13.382 -3.566 -18.295 1.00 82.62 109 VAL A N 1
ATOM 880 C CA . VAL A 1 109 ? 12.215 -2.685 -18.095 1.00 82.62 109 VAL A CA 1
ATOM 881 C C . VAL A 1 109 ? 10.919 -3.480 -18.225 1.00 82.62 109 VAL A C 1
ATOM 883 O O . VAL A 1 109 ? 10.023 -3.347 -17.397 1.00 82.62 109 VAL A O 1
ATOM 886 N N . ARG A 1 110 ? 10.841 -4.361 -19.224 1.00 84.31 110 ARG A N 1
ATOM 887 C CA . ARG A 1 110 ? 9.664 -5.194 -19.465 1.00 84.31 110 ARG A CA 1
ATOM 888 C C . ARG A 1 110 ? 9.432 -6.195 -18.340 1.00 84.31 110 ARG A C 1
ATOM 890 O O . ARG A 1 110 ? 8.323 -6.301 -17.832 1.00 84.31 110 ARG A O 1
ATOM 897 N N . GLU A 1 111 ? 10.475 -6.906 -17.932 1.00 88.75 111 GLU A N 1
ATOM 898 C CA . GLU A 1 111 ? 10.399 -7.907 -16.873 1.00 88.75 111 GLU A CA 1
ATOM 899 C C . GLU A 1 111 ? 9.984 -7.275 -15.540 1.00 88.75 111 GLU A C 1
ATOM 901 O O . GLU A 1 111 ? 9.187 -7.857 -14.803 1.00 88.75 111 GLU A O 1
ATOM 906 N N . ASN A 1 112 ? 10.469 -6.064 -15.255 1.00 87.69 112 ASN A N 1
ATOM 907 C CA . ASN A 1 112 ? 10.093 -5.306 -14.066 1.00 87.69 112 ASN A CA 1
ATOM 908 C C . ASN A 1 112 ? 8.652 -4.787 -14.131 1.00 87.69 112 ASN A C 1
ATOM 910 O O . ASN A 1 112 ? 7.933 -4.877 -13.136 1.00 87.69 112 ASN A O 1
ATOM 914 N N . VAL A 1 113 ? 8.197 -4.304 -15.290 1.00 86.44 113 VAL A N 1
ATOM 915 C CA . VAL A 1 113 ? 6.792 -3.920 -15.513 1.00 86.44 113 VAL A CA 1
ATOM 916 C C . VAL A 1 113 ? 5.858 -5.120 -15.325 1.00 86.44 113 VAL A C 1
ATOM 918 O O . VAL A 1 113 ? 4.887 -5.025 -14.575 1.00 86.44 113 VAL A O 1
ATOM 921 N N . ASP A 1 114 ? 6.187 -6.270 -15.917 1.00 89.75 114 ASP A N 1
ATOM 922 C CA . ASP A 1 114 ? 5.404 -7.506 -15.793 1.00 89.75 114 ASP A CA 1
ATOM 923 C C . ASP A 1 114 ? 5.392 -8.039 -14.352 1.00 89.75 114 ASP A C 1
ATOM 925 O O . ASP A 1 114 ? 4.396 -8.603 -13.885 1.00 89.75 114 ASP A O 1
ATOM 929 N N . LEU A 1 115 ? 6.502 -7.883 -13.625 1.00 90.12 115 LEU A N 1
ATOM 930 C CA . LEU A 1 115 ? 6.590 -8.239 -12.212 1.00 90.12 115 LEU A CA 1
ATOM 931 C C . LEU A 1 115 ? 5.684 -7.342 -11.361 1.00 90.12 115 LEU A C 1
ATOM 933 O O . LEU A 1 115 ? 4.919 -7.859 -10.547 1.00 90.12 115 LEU A O 1
ATOM 937 N N . ILE A 1 116 ? 5.724 -6.025 -11.571 1.00 88.81 116 ILE A N 1
ATOM 938 C CA . ILE A 1 116 ? 4.850 -5.063 -10.885 1.00 88.81 116 ILE A CA 1
ATOM 939 C C . ILE A 1 116 ? 3.374 -5.357 -11.175 1.00 88.81 116 ILE A C 1
ATOM 941 O O . ILE A 1 116 ? 2.562 -5.354 -10.247 1.00 88.81 116 ILE A O 1
ATOM 945 N N . ASP A 1 117 ? 3.028 -5.712 -12.414 1.00 89.00 117 ASP A N 1
ATOM 946 C CA . ASP A 1 117 ? 1.663 -6.099 -12.780 1.00 89.00 117 ASP A CA 1
ATOM 947 C C . ASP A 1 117 ? 1.188 -7.344 -12.015 1.00 89.00 117 ASP A C 1
ATOM 949 O O . ASP A 1 117 ? 0.129 -7.335 -11.382 1.00 89.00 117 ASP A O 1
ATOM 953 N N . LYS A 1 118 ? 2.016 -8.394 -11.963 1.00 90.69 118 LYS A N 1
ATOM 954 C CA . LYS A 1 118 ? 1.714 -9.616 -11.195 1.00 90.69 118 LYS A CA 1
ATOM 955 C C . LYS A 1 118 ? 1.580 -9.343 -9.700 1.00 90.69 118 LYS A C 1
ATOM 957 O O . LYS A 1 118 ? 0.736 -9.943 -9.034 1.00 90.69 118 LYS A O 1
ATOM 962 N N . LEU A 1 119 ? 2.410 -8.456 -9.155 1.00 88.06 119 LEU A N 1
ATOM 963 C CA . LEU A 1 119 ? 2.353 -8.078 -7.743 1.00 88.06 119 LEU A CA 1
ATOM 964 C C . LEU A 1 119 ? 1.098 -7.256 -7.427 1.00 88.06 119 LEU A C 1
ATOM 966 O O . LEU A 1 119 ? 0.502 -7.461 -6.369 1.00 88.06 119 LEU A O 1
ATOM 970 N N . SER A 1 120 ? 0.631 -6.430 -8.368 1.00 87.12 120 SER A N 1
ATOM 971 C CA . SER A 1 120 ? -0.622 -5.669 -8.252 1.00 87.12 120 SER A CA 1
ATOM 972 C C . SER A 1 120 ? -1.842 -6.584 -8.055 1.00 87.12 120 SER A C 1
ATOM 974 O O . SER A 1 120 ? -2.737 -6.285 -7.267 1.00 87.12 120 SER A O 1
ATOM 976 N N . GLN A 1 121 ? -1.842 -7.751 -8.708 1.00 88.00 121 GLN A N 1
ATOM 977 C CA . GLN A 1 121 ? -2.908 -8.752 -8.605 1.00 88.00 121 GLN A CA 1
ATOM 978 C C . GLN A 1 121 ? -2.840 -9.553 -7.295 1.00 88.00 121 GLN A C 1
ATOM 980 O O . GLN A 1 121 ? -3.851 -10.076 -6.825 1.00 88.00 121 GLN A O 1
ATOM 985 N N . ARG A 1 122 ? -1.647 -9.671 -6.700 1.00 85.12 122 ARG A N 1
ATOM 986 C CA . ARG A 1 122 ? -1.408 -10.459 -5.479 1.00 85.12 122 ARG A CA 1
ATOM 987 C C . ARG A 1 122 ? -1.612 -9.651 -4.201 1.00 85.12 122 ARG A C 1
ATOM 989 O O . ARG A 1 122 ? -1.998 -10.230 -3.186 1.00 85.12 122 ARG A O 1
ATOM 996 N N . ILE A 1 123 ? -1.369 -8.342 -4.248 1.00 83.75 123 ILE A N 1
ATOM 997 C CA . ILE A 1 123 ? -1.466 -7.439 -3.100 1.00 83.75 123 ILE A CA 1
ATOM 998 C C . ILE A 1 123 ? -2.519 -6.377 -3.411 1.00 83.75 123 ILE A C 1
ATOM 1000 O O . ILE A 1 123 ? -2.242 -5.368 -4.053 1.00 83.75 123 ILE A O 1
ATOM 1004 N N . ALA A 1 124 ? -3.744 -6.606 -2.934 1.00 84.06 124 ALA A N 1
ATOM 1005 C CA . ALA A 1 124 ? -4.901 -5.777 -3.274 1.00 84.06 124 ALA A CA 1
ATOM 1006 C C . ALA A 1 124 ? -4.716 -4.282 -2.947 1.00 84.06 124 ALA A C 1
ATOM 1008 O O . ALA A 1 124 ? -5.182 -3.432 -3.702 1.00 84.06 124 ALA A O 1
ATOM 1009 N N . SER A 1 125 ? -4.012 -3.949 -1.860 1.00 79.69 125 SER A N 1
ATOM 1010 C CA . SER A 1 125 ? -3.704 -2.560 -1.488 1.00 79.69 125 SER A CA 1
ATOM 1011 C C . SER A 1 125 ? -2.779 -1.857 -2.487 1.00 79.69 125 SER A C 1
ATOM 1013 O O . SER A 1 125 ? -2.837 -0.635 -2.622 1.00 79.69 125 SER A O 1
ATOM 1015 N N . LEU A 1 126 ? -1.979 -2.619 -3.237 1.00 84.12 126 LEU A N 1
ATOM 1016 C CA . LEU A 1 126 ? -1.048 -2.110 -4.242 1.00 84.12 126 LEU A CA 1
ATOM 1017 C C . LEU A 1 126 ? -1.593 -2.188 -5.673 1.00 84.12 126 LEU A C 1
ATOM 1019 O O . LEU A 1 126 ? -0.952 -1.675 -6.586 1.00 84.12 126 LEU A O 1
ATOM 1023 N N . ALA A 1 127 ? -2.785 -2.753 -5.881 1.00 85.25 127 ALA A N 1
ATOM 1024 C CA . ALA A 1 127 ? -3.376 -2.928 -7.207 1.00 85.25 127 ALA A CA 1
ATOM 1025 C C . ALA A 1 127 ? -3.444 -1.615 -8.007 1.00 85.25 127 ALA A C 1
ATOM 1027 O O . ALA A 1 127 ? -2.947 -1.531 -9.125 1.00 85.25 127 ALA A O 1
ATOM 1028 N N . VAL A 1 128 ? -4.012 -0.563 -7.412 1.00 82.81 128 VAL A N 1
ATOM 1029 C CA . VAL A 1 128 ? -4.170 0.751 -8.056 1.00 82.81 128 VAL A CA 1
ATOM 1030 C C . VAL A 1 128 ? -2.828 1.443 -8.340 1.00 82.81 128 VAL A C 1
ATOM 1032 O O . VAL A 1 128 ? -2.611 1.834 -9.490 1.00 82.81 128 VAL A O 1
ATOM 1035 N N . PRO A 1 129 ? -1.914 1.614 -7.362 1.00 82.56 129 PRO A N 1
ATOM 1036 C CA . PRO A 1 129 ? -0.640 2.273 -7.637 1.00 82.56 129 PRO A CA 1
ATOM 1037 C C . PRO A 1 129 ? 0.226 1.496 -8.638 1.00 82.56 129 PRO A C 1
ATOM 1039 O O . PRO A 1 129 ? 0.856 2.108 -9.499 1.00 82.56 129 PRO A O 1
ATOM 1042 N N . PHE A 1 130 ? 0.238 0.162 -8.574 1.00 87.94 130 PHE A N 1
ATOM 1043 C CA . PHE A 1 130 ? 1.064 -0.652 -9.470 1.00 87.94 130 PHE A CA 1
ATOM 1044 C C . PHE A 1 130 ? 0.476 -0.753 -10.877 1.00 87.94 130 PHE A C 1
ATOM 1046 O O . PHE A 1 130 ? 1.238 -0.747 -11.839 1.00 87.94 130 PHE A O 1
ATOM 1053 N N . ALA A 1 131 ? -0.852 -0.749 -11.029 1.00 82.06 131 ALA A N 1
ATOM 1054 C CA . ALA A 1 131 ? -1.489 -0.705 -12.345 1.00 82.06 131 ALA A CA 1
ATOM 1055 C C . ALA A 1 131 ? -1.090 0.550 -13.139 1.00 82.06 131 ALA A C 1
ATOM 1057 O O . ALA A 1 131 ? -0.863 0.471 -14.345 1.00 82.06 131 ALA A O 1
ATOM 1058 N N . ALA A 1 132 ? -0.947 1.701 -12.472 1.00 83.12 132 ALA A N 1
ATOM 1059 C CA . ALA A 1 132 ? -0.493 2.930 -13.122 1.00 83.12 132 ALA A CA 1
ATOM 1060 C C . ALA A 1 132 ? 0.960 2.821 -13.618 1.00 83.12 132 ALA A C 1
ATOM 1062 O O . ALA A 1 132 ? 1.249 3.201 -14.752 1.00 83.12 132 ALA A O 1
ATOM 1063 N N . VAL A 1 133 ? 1.859 2.271 -12.793 1.00 84.06 133 VAL A N 1
ATOM 1064 C CA . VAL A 1 133 ? 3.260 2.017 -13.176 1.00 84.06 133 VAL A CA 1
ATOM 1065 C C . VAL A 1 133 ? 3.332 1.019 -14.333 1.00 84.06 133 VAL A C 1
ATOM 1067 O O . VAL A 1 133 ? 4.043 1.263 -15.304 1.00 84.06 133 VAL A O 1
ATOM 1070 N N . SER A 1 134 ? 2.550 -0.061 -14.264 1.00 83.44 134 SER A N 1
ATOM 1071 C CA . SER A 1 134 ? 2.483 -1.099 -15.295 1.00 83.44 134 SER A CA 1
ATOM 1072 C C . SER A 1 134 ? 2.015 -0.537 -16.641 1.00 83.44 134 SER A C 1
ATOM 1074 O O . SER A 1 134 ? 2.686 -0.714 -17.658 1.00 83.44 134 SER A O 1
ATOM 1076 N N . ALA A 1 135 ? 0.915 0.224 -16.642 1.00 82.25 135 ALA A N 1
ATOM 1077 C CA . ALA A 1 135 ? 0.359 0.828 -17.849 1.00 82.25 135 ALA A CA 1
ATOM 1078 C C . ALA A 1 135 ? 1.323 1.831 -18.500 1.00 82.25 135 ALA A C 1
ATOM 1080 O O . ALA A 1 135 ? 1.521 1.799 -19.714 1.00 82.25 135 ALA A O 1
ATOM 1081 N N . LEU A 1 136 ? 1.948 2.701 -17.699 1.00 80.12 136 LEU A N 1
ATOM 1082 C CA . LEU A 1 136 ? 2.901 3.694 -18.201 1.00 80.12 136 LEU A CA 1
ATOM 1083 C C . LEU A 1 136 ? 4.202 3.049 -18.683 1.00 80.12 136 LEU A C 1
ATOM 1085 O O . LEU A 1 136 ? 4.762 3.489 -19.684 1.00 80.12 136 LEU A O 1
ATOM 1089 N N . GLY A 1 137 ? 4.657 1.988 -18.017 1.00 76.44 137 GLY A N 1
ATOM 1090 C CA . GLY A 1 137 ? 5.818 1.222 -18.450 1.00 76.44 137 GLY A CA 1
ATOM 1091 C C . GLY A 1 137 ? 5.580 0.467 -19.758 1.00 76.44 137 GLY A C 1
ATOM 1092 O O . GLY A 1 137 ? 6.432 0.508 -20.644 1.00 76.44 137 GLY A O 1
ATOM 1093 N N . HIS A 1 138 ? 4.405 -0.150 -19.924 1.00 80.50 138 HIS A N 1
ATOM 1094 C CA . HIS A 1 138 ? 4.005 -0.785 -21.184 1.00 80.50 138 HIS A CA 1
ATOM 1095 C C . HIS A 1 138 ? 3.886 0.225 -22.332 1.00 80.50 138 HIS A C 1
ATOM 1097 O O . HIS A 1 138 ? 4.371 -0.045 -23.429 1.00 80.50 138 HIS A O 1
ATOM 1103 N N . ASP A 1 139 ? 3.273 1.388 -22.093 1.00 76.44 139 ASP A N 1
ATOM 1104 C CA . ASP A 1 139 ? 3.155 2.453 -23.100 1.00 76.44 139 ASP A CA 1
ATOM 1105 C C . ASP A 1 139 ? 4.536 2.999 -23.499 1.00 76.44 139 ASP A C 1
ATOM 1107 O O . ASP A 1 139 ? 4.834 3.133 -24.685 1.00 76.44 139 ASP A O 1
ATOM 1111 N N . ALA A 1 140 ? 5.425 3.227 -22.527 1.00 70.44 140 ALA A N 1
ATOM 1112 C CA . ALA A 1 140 ? 6.796 3.656 -22.798 1.00 70.44 140 ALA A CA 1
ATOM 1113 C C . ALA A 1 140 ? 7.581 2.621 -23.621 1.00 70.44 140 ALA A C 1
ATOM 1115 O O . ALA A 1 140 ? 8.254 2.990 -24.582 1.00 70.44 140 ALA A O 1
ATOM 1116 N N . TRP A 1 141 ? 7.442 1.331 -23.302 1.00 69.38 141 TRP A N 1
ATOM 1117 C CA . TRP A 1 141 ? 8.049 0.240 -24.067 1.00 69.38 141 TRP A CA 1
ATOM 1118 C C . TRP A 1 141 ? 7.511 0.170 -25.504 1.00 69.38 141 TRP A C 1
ATOM 1120 O O . TRP A 1 141 ? 8.290 0.129 -26.454 1.00 69.38 141 TRP A O 1
ATOM 1130 N N . MET A 1 142 ? 6.188 0.231 -25.689 1.00 69.00 142 MET A N 1
ATOM 1131 C CA . MET A 1 142 ? 5.560 0.209 -27.019 1.00 69.00 142 MET A CA 1
ATOM 1132 C C . MET A 1 142 ? 5.977 1.400 -27.888 1.00 69.00 142 MET A C 1
ATOM 1134 O O . MET A 1 142 ? 6.115 1.253 -29.100 1.00 69.00 142 MET A O 1
ATOM 1138 N N . ARG A 1 143 ? 6.201 2.568 -27.278 1.00 67.00 143 ARG A N 1
ATOM 1139 C CA . ARG A 1 143 ? 6.696 3.768 -27.971 1.00 67.00 143 ARG A CA 1
ATOM 1140 C C . ARG A 1 143 ? 8.202 3.746 -28.224 1.00 67.00 143 ARG A C 1
ATOM 1142 O O . ARG A 1 143 ? 8.658 4.430 -29.133 1.00 67.00 143 ARG A O 1
ATOM 1149 N N . GLY A 1 144 ? 8.974 3.012 -27.424 1.00 59.00 144 GLY A N 1
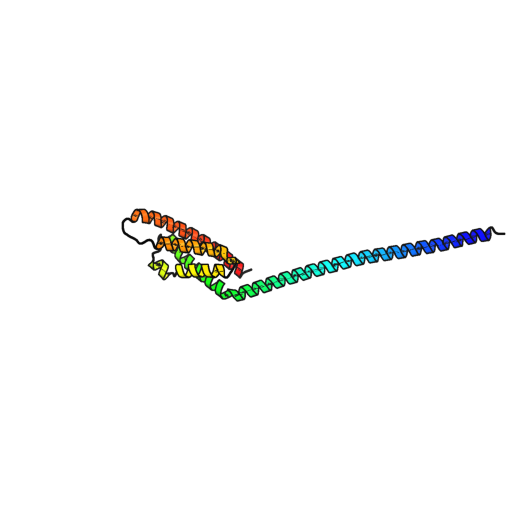ATOM 1150 C CA . GLY A 1 144 ? 10.406 2.810 -27.651 1.00 59.00 144 GLY A CA 1
ATOM 1151 C C . GLY A 1 144 ? 10.703 1.805 -28.772 1.00 59.00 144 GLY A C 1
ATOM 1152 O O . GLY A 1 144 ? 11.692 1.979 -29.474 1.00 59.00 144 GLY A O 1
ATOM 1153 N N . LEU A 1 145 ? 9.798 0.840 -28.989 1.00 49.84 145 LEU A N 1
ATOM 1154 C CA . LEU A 1 145 ? 9.882 -0.224 -30.001 1.00 49.84 145 LEU A CA 1
ATOM 1155 C C . LEU A 1 145 ? 9.517 0.184 -31.444 1.00 49.84 145 LEU A C 1
ATOM 1157 O O . LEU A 1 145 ? 9.548 -0.676 -32.328 1.00 49.84 145 LEU A O 1
ATOM 1161 N N . SER A 1 146 ? 9.105 1.430 -31.723 1.00 47.16 146 SER A N 1
ATOM 1162 C CA . SER A 1 146 ? 8.793 1.797 -33.112 1.00 47.16 146 SER A CA 1
ATOM 1163 C C . SER A 1 146 ? 10.088 1.910 -33.919 1.00 47.16 146 SER A C 1
ATOM 1165 O O . SER A 1 146 ? 10.863 2.851 -33.740 1.00 47.16 146 SER A O 1
ATOM 1167 N N . ASP A 1 147 ? 10.292 0.902 -34.763 1.00 46.12 147 ASP A N 1
ATOM 1168 C CA . ASP A 1 147 ? 11.433 0.666 -35.641 1.00 46.12 147 ASP A CA 1
ATOM 1169 C C . ASP A 1 147 ? 11.886 1.932 -36.372 1.00 46.12 147 ASP A C 1
ATOM 1171 O O . ASP A 1 147 ? 11.066 2.666 -36.939 1.00 46.12 147 ASP A O 1
ATOM 1175 N N . ARG A 1 148 ? 13.196 2.191 -36.324 1.00 51.16 148 ARG A N 1
ATOM 1176 C CA . ARG A 1 148 ? 13.761 3.453 -36.785 1.00 51.16 148 ARG A CA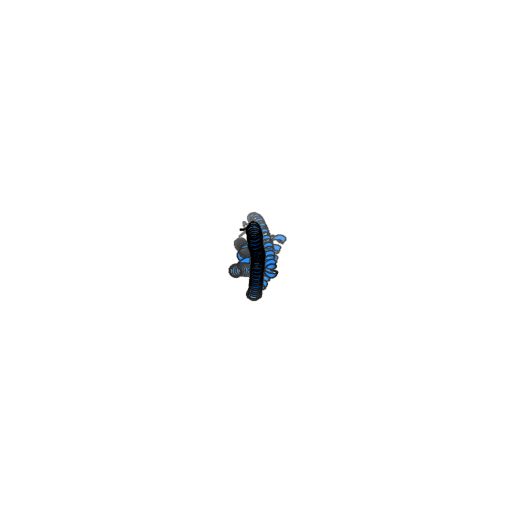 1
ATOM 1177 C C . ARG A 1 148 ? 14.216 3.393 -38.241 1.00 51.16 148 ARG A C 1
ATOM 1179 O O . ARG A 1 148 ? 15.232 2.769 -38.547 1.00 51.16 148 ARG A O 1
ATOM 1186 N N . THR A 1 149 ? 13.519 4.093 -39.138 1.00 46.69 149 THR A N 1
ATOM 1187 C CA . THR A 1 149 ? 14.031 4.404 -40.484 1.00 46.69 149 THR A CA 1
ATOM 1188 C C . THR A 1 149 ? 13.922 5.887 -40.832 1.00 46.69 149 THR A C 1
ATOM 1190 O O . THR A 1 149 ? 12.881 6.356 -41.275 1.00 46.69 149 THR A O 1
ATOM 1193 N N . ALA A 1 150 ? 15.051 6.586 -40.697 1.00 43.25 150 ALA A N 1
ATOM 1194 C CA . ALA A 1 150 ? 15.654 7.677 -41.481 1.00 43.25 150 ALA A CA 1
ATOM 1195 C C . ALA A 1 150 ? 14.841 8.908 -41.961 1.00 43.25 150 ALA A C 1
ATOM 1197 O O . ALA A 1 150 ? 15.466 9.901 -42.334 1.00 43.25 150 ALA A O 1
ATOM 1198 N N . SER A 1 151 ? 13.506 8.959 -41.906 1.00 45.00 151 SER A N 1
ATOM 1199 C CA . SER A 1 151 ? 12.731 10.208 -42.089 1.00 45.00 151 SER A CA 1
ATOM 1200 C C . SER A 1 151 ? 12.607 11.031 -40.793 1.00 45.00 151 SER A C 1
ATOM 1202 O O . SER A 1 151 ? 11.731 11.882 -40.651 1.00 45.00 151 SER A O 1
ATOM 1204 N N . GLU A 1 152 ? 13.494 10.769 -39.835 1.00 52.56 152 GLU A N 1
ATOM 1205 C CA . GLU A 1 152 ? 13.157 10.714 -38.414 1.00 52.56 152 GLU A CA 1
ATOM 1206 C C . GLU A 1 152 ? 13.391 11.986 -37.627 1.00 52.56 152 GLU A C 1
ATOM 1208 O O . GLU A 1 152 ? 12.779 12.129 -36.595 1.00 52.56 152 GLU A O 1
ATOM 1213 N N . VAL A 1 153 ? 14.172 12.964 -38.077 1.00 48.03 153 VAL A N 1
ATOM 1214 C CA . VAL A 1 153 ? 14.615 14.060 -37.184 1.00 48.03 153 VAL A CA 1
ATOM 1215 C C . VAL A 1 153 ? 13.459 14.925 -36.631 1.00 48.03 153 VAL A C 1
ATOM 1217 O O . VAL A 1 153 ? 13.529 15.439 -35.515 1.00 48.03 153 VAL A O 1
ATOM 1220 N N . ARG A 1 154 ? 12.350 15.079 -37.374 1.00 45.38 154 ARG A N 1
ATOM 1221 C CA . ARG A 1 154 ? 11.150 15.804 -36.895 1.00 45.38 154 ARG A CA 1
ATOM 1222 C C . ARG A 1 154 ? 10.246 14.938 -36.015 1.00 45.38 154 ARG A C 1
ATOM 1224 O O . ARG A 1 154 ? 9.663 15.454 -35.063 1.00 45.38 154 ARG A O 1
ATOM 1231 N N . GLU A 1 155 ? 10.149 13.647 -36.325 1.00 53.12 155 GLU A N 1
ATOM 1232 C CA . GLU A 1 155 ? 9.486 12.667 -35.462 1.00 53.12 155 GLU A CA 1
ATOM 1233 C C . GLU A 1 155 ? 10.320 12.361 -34.214 1.00 53.12 155 GLU A C 1
ATOM 1235 O O . GLU A 1 155 ? 9.747 12.090 -33.181 1.00 53.12 155 GLU A O 1
ATOM 1240 N N . GLU A 1 156 ? 11.641 12.503 -34.243 1.00 52.19 156 GLU A N 1
ATOM 1241 C CA . GLU A 1 156 ? 12.586 12.231 -33.157 1.00 52.19 156 GLU A CA 1
ATOM 1242 C C . GLU A 1 156 ? 12.487 13.301 -32.072 1.00 52.19 156 GLU A C 1
ATOM 1244 O O . GLU A 1 156 ? 12.451 12.976 -30.889 1.00 52.19 156 GLU A O 1
ATOM 1249 N N . ILE A 1 157 ? 12.320 14.572 -32.454 1.00 53.66 157 ILE A N 1
ATOM 1250 C CA . ILE A 1 157 ? 12.019 15.647 -31.498 1.00 53.66 157 ILE A CA 1
ATOM 1251 C C . ILE A 1 157 ? 10.621 15.447 -30.895 1.00 53.66 157 ILE A C 1
ATOM 1253 O O . ILE A 1 157 ? 10.445 15.585 -29.686 1.00 53.66 157 ILE A O 1
ATOM 1257 N N . TRP A 1 158 ? 9.618 15.099 -31.710 1.00 52.78 158 TRP A N 1
ATOM 1258 C CA . TRP A 1 158 ? 8.249 14.878 -31.228 1.00 52.78 158 TRP A CA 1
ATOM 1259 C C . TRP A 1 158 ? 8.136 13.630 -30.335 1.00 52.78 158 TRP A C 1
ATOM 1261 O O . TRP A 1 158 ? 7.518 13.681 -29.272 1.00 52.78 158 TRP A O 1
ATOM 1271 N N . ASN A 1 159 ? 8.800 12.540 -30.711 1.00 62.16 159 ASN A N 1
ATOM 1272 C CA . ASN A 1 159 ? 8.881 11.289 -29.965 1.00 62.16 159 ASN A CA 1
ATOM 1273 C C . ASN A 1 159 ? 9.736 11.458 -28.711 1.00 62.16 159 ASN A C 1
ATOM 1275 O O . ASN A 1 159 ? 9.344 10.949 -27.670 1.00 62.16 159 ASN A O 1
ATOM 1279 N N . GLY A 1 160 ? 10.818 12.239 -28.755 1.00 60.00 160 GLY A N 1
ATOM 1280 C CA . GLY A 1 160 ? 11.605 12.608 -27.577 1.00 60.00 160 GLY A CA 1
ATOM 1281 C C . GLY A 1 160 ? 10.785 13.405 -26.561 1.00 60.00 160 GLY A C 1
ATOM 1282 O O . GLY A 1 160 ? 10.786 13.078 -25.378 1.00 60.00 160 GLY A O 1
ATOM 1283 N N . ILE A 1 161 ? 9.985 14.383 -27.008 1.00 62.28 161 ILE A N 1
ATOM 1284 C CA . ILE A 1 161 ? 9.057 15.125 -26.132 1.00 62.28 161 ILE A CA 1
ATOM 1285 C C . ILE A 1 161 ? 7.999 14.186 -25.530 1.00 62.28 161 ILE A C 1
ATOM 1287 O O . ILE A 1 161 ? 7.705 14.267 -24.337 1.00 62.28 161 ILE A O 1
ATOM 1291 N N . GLN A 1 162 ? 7.437 13.269 -26.323 1.00 68.31 162 GLN A N 1
ATOM 1292 C CA . GLN A 1 162 ? 6.455 12.293 -25.835 1.00 68.31 162 GLN A CA 1
ATOM 1293 C C . GLN A 1 162 ? 7.066 11.269 -24.868 1.00 68.31 162 GLN A C 1
ATOM 1295 O O . GLN A 1 162 ? 6.425 10.927 -23.876 1.00 68.31 162 GLN A O 1
ATOM 1300 N N . GLN A 1 163 ? 8.286 10.795 -25.127 1.00 66.69 163 GLN A N 1
ATOM 1301 C CA . GLN A 1 163 ? 9.020 9.876 -24.255 1.00 66.69 163 GLN A CA 1
ATOM 1302 C C . GLN A 1 163 ? 9.418 10.560 -22.947 1.00 66.69 163 GLN A C 1
ATOM 1304 O O . GLN A 1 163 ? 9.257 9.969 -21.885 1.00 66.69 163 GLN A O 1
ATOM 1309 N N . TYR A 1 164 ? 9.839 11.822 -23.001 1.00 69.50 164 TYR A N 1
ATOM 1310 C CA . TYR A 1 164 ? 10.130 12.639 -21.825 1.00 69.50 164 TYR A CA 1
ATOM 1311 C C . TYR A 1 164 ? 8.892 12.850 -20.939 1.00 69.50 164 TYR A C 1
ATOM 1313 O O . TYR A 1 164 ? 8.932 12.623 -19.729 1.00 69.50 164 TYR A O 1
ATOM 1321 N N . GLU A 1 165 ? 7.757 13.225 -21.533 1.00 77.00 165 GLU A N 1
ATOM 1322 C CA . GLU A 1 165 ? 6.489 13.375 -20.808 1.00 77.00 165 GLU A CA 1
ATOM 1323 C C . GLU A 1 165 ? 5.978 12.039 -20.248 1.00 77.00 165 GLU A C 1
ATOM 1325 O O . GLU A 1 165 ? 5.473 11.983 -19.123 1.00 77.00 165 GLU A O 1
ATOM 1330 N N . ALA A 1 166 ? 6.129 10.947 -21.002 1.00 75.25 166 ALA A N 1
ATOM 1331 C CA . ALA A 1 166 ? 5.795 9.605 -20.534 1.00 75.25 166 ALA A CA 1
ATOM 1332 C C . ALA A 1 166 ? 6.690 9.182 -19.358 1.00 75.25 166 ALA A C 1
ATOM 1334 O O . ALA A 1 166 ? 6.171 8.717 -18.342 1.00 75.25 166 ALA A O 1
ATOM 1335 N N . ALA A 1 167 ? 8.001 9.422 -19.445 1.00 75.88 167 ALA A N 1
ATOM 1336 C CA . ALA A 1 167 ? 8.960 9.140 -18.382 1.00 75.88 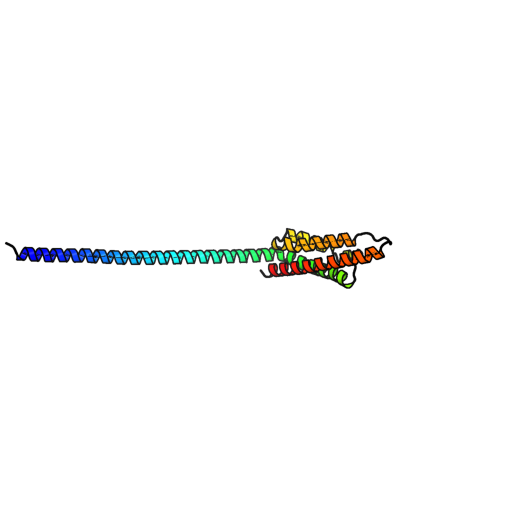167 ALA A CA 1
ATOM 1337 C C . ALA A 1 167 ? 8.643 9.935 -17.110 1.00 75.88 167 ALA A C 1
ATOM 1339 O O . ALA A 1 167 ? 8.580 9.355 -16.030 1.00 75.88 167 ALA A O 1
ATOM 1340 N N . LYS A 1 168 ? 8.314 11.229 -17.216 1.00 81.06 168 LYS A N 1
ATOM 1341 C CA . LYS A 1 168 ? 7.871 12.032 -16.062 1.00 81.06 168 LYS A CA 1
ATOM 1342 C C . LYS A 1 168 ? 6.619 11.483 -15.393 1.00 81.06 168 LYS A C 1
ATOM 1344 O O . LYS A 1 168 ? 6.526 11.450 -14.164 1.00 81.06 168 LYS A O 1
ATOM 1349 N N . ARG A 1 169 ? 5.631 11.058 -16.186 1.00 83.12 169 ARG A N 1
ATOM 1350 C CA . ARG A 1 169 ? 4.411 10.434 -15.650 1.00 83.12 169 ARG A CA 1
ATOM 1351 C C . ARG A 1 169 ? 4.733 9.110 -14.968 1.00 83.12 169 ARG A C 1
ATOM 1353 O O . ARG A 1 169 ? 4.197 8.863 -13.889 1.00 83.12 169 ARG A O 1
ATOM 1360 N N . ALA A 1 170 ? 5.614 8.303 -15.559 1.00 79.69 170 ALA A N 1
ATOM 1361 C CA . ALA A 1 170 ? 6.070 7.042 -14.987 1.00 79.69 170 ALA A CA 1
ATOM 1362 C C . ALA A 1 170 ? 6.807 7.267 -13.659 1.00 79.69 170 ALA A C 1
ATOM 1364 O O . ALA A 1 170 ? 6.437 6.654 -12.665 1.00 79.69 170 ALA A O 1
ATOM 1365 N N . LEU A 1 171 ? 7.745 8.217 -13.593 1.00 82.19 171 LEU A N 1
ATOM 1366 C CA . LEU A 1 171 ? 8.456 8.590 -12.363 1.00 82.19 171 LEU A CA 1
ATOM 1367 C C . LEU A 1 171 ? 7.495 9.052 -11.263 1.00 82.19 171 LEU A C 1
ATOM 1369 O O . LEU A 1 171 ? 7.589 8.609 -10.119 1.00 82.19 171 LEU A O 1
ATOM 1373 N N . LYS A 1 172 ? 6.498 9.876 -11.606 1.00 87.88 172 LYS A N 1
ATOM 1374 C CA . LYS A 1 172 ? 5.458 10.285 -10.651 1.00 87.88 172 LYS A CA 1
ATOM 1375 C C . LYS A 1 172 ? 4.639 9.093 -10.143 1.00 87.88 172 LYS A C 1
ATOM 1377 O O . LYS A 1 172 ? 4.331 9.028 -8.953 1.00 87.88 172 LYS A O 1
ATOM 1382 N N . ALA A 1 173 ? 4.273 8.167 -11.029 1.00 83.56 173 ALA A N 1
ATOM 1383 C CA . ALA A 1 173 ? 3.543 6.958 -10.658 1.00 83.56 173 ALA A CA 1
ATOM 1384 C C . ALA A 1 173 ? 4.392 6.029 -9.778 1.00 83.56 173 ALA A C 1
ATOM 1386 O O . ALA A 1 173 ? 3.879 5.505 -8.794 1.00 83.56 173 ALA A O 1
ATOM 1387 N N . ILE A 1 174 ? 5.687 5.888 -10.074 1.00 83.50 174 ILE A N 1
ATOM 1388 C CA . ILE A 1 174 ? 6.640 5.112 -9.271 1.00 83.50 174 ILE A CA 1
ATOM 1389 C C . ILE A 1 174 ? 6.783 5.723 -7.877 1.00 83.50 174 ILE A C 1
ATOM 1391 O O . ILE A 1 174 ? 6.661 5.001 -6.892 1.00 83.50 174 ILE A O 1
ATOM 1395 N N . GLY A 1 175 ? 6.924 7.047 -7.766 1.00 83.19 175 GLY A N 1
ATOM 1396 C CA . GLY A 1 175 ? 6.958 7.729 -6.469 1.00 83.19 175 GLY A CA 1
ATOM 1397 C C . GLY A 1 175 ? 5.683 7.505 -5.644 1.00 83.19 175 GLY A C 1
ATOM 1398 O O . GLY A 1 175 ? 5.753 7.216 -4.450 1.00 83.19 175 GLY A O 1
ATOM 1399 N N . ALA A 1 176 ? 4.507 7.561 -6.279 1.00 87.31 176 ALA A N 1
ATOM 1400 C CA . ALA A 1 176 ? 3.237 7.257 -5.614 1.00 87.31 176 ALA A CA 1
ATOM 1401 C C . ALA A 1 176 ? 3.132 5.780 -5.193 1.00 87.31 176 ALA A C 1
ATOM 1403 O O . ALA A 1 176 ? 2.647 5.477 -4.101 1.00 87.31 176 ALA A O 1
ATOM 1404 N N . ALA A 1 177 ? 3.607 4.864 -6.038 1.00 83.19 177 ALA A N 1
ATOM 1405 C CA . ALA A 1 177 ? 3.643 3.436 -5.754 1.00 83.19 177 ALA A CA 1
ATOM 1406 C C . ALA A 1 177 ? 4.603 3.090 -4.615 1.00 83.19 177 ALA A C 1
ATOM 1408 O O . ALA A 1 177 ? 4.263 2.267 -3.768 1.00 83.19 177 ALA A O 1
ATOM 1409 N N . ARG A 1 178 ? 5.753 3.764 -4.545 1.00 87.06 178 ARG A N 1
ATOM 1410 C CA . ARG A 1 178 ? 6.728 3.629 -3.463 1.00 87.06 178 ARG A CA 1
ATOM 1411 C C . ARG A 1 178 ? 6.159 4.114 -2.134 1.00 87.06 178 ARG A C 1
ATOM 1413 O O . ARG A 1 178 ? 6.182 3.371 -1.166 1.00 87.06 178 ARG A O 1
ATOM 1420 N N . ALA A 1 179 ? 5.522 5.284 -2.113 1.00 87.69 179 ALA A N 1
ATOM 1421 C CA . ALA A 1 179 ? 4.854 5.780 -0.909 1.00 87.69 179 ALA A CA 1
ATOM 1422 C C . ALA A 1 179 ? 3.732 4.841 -0.420 1.00 87.69 179 ALA A C 1
ATOM 1424 O O . ALA A 1 179 ? 3.539 4.672 0.784 1.00 87.69 179 ALA A O 1
ATOM 1425 N N . ALA A 1 180 ? 2.990 4.217 -1.341 1.00 86.44 180 ALA A N 1
ATOM 1426 C CA . ALA A 1 180 ? 1.987 3.211 -0.992 1.00 86.44 180 ALA A CA 1
ATOM 1427 C C . ALA A 1 180 ? 2.624 1.921 -0.449 1.00 86.44 180 ALA A C 1
ATOM 1429 O O . ALA A 1 180 ? 2.129 1.367 0.530 1.00 86.44 180 ALA A O 1
ATOM 1430 N N . LEU A 1 181 ? 3.729 1.474 -1.053 1.00 86.25 181 LEU A N 1
ATOM 1431 C CA . LEU A 1 181 ? 4.498 0.310 -0.618 1.00 86.25 181 LEU A CA 1
ATOM 1432 C C . LEU A 1 181 ? 5.076 0.509 0.788 1.00 86.25 181 LEU A C 1
ATOM 1434 O O . LEU A 1 181 ? 4.902 -0.359 1.640 1.00 86.25 181 LEU A O 1
ATOM 1438 N N . ASP A 1 182 ? 5.693 1.661 1.047 1.00 86.00 182 ASP A N 1
A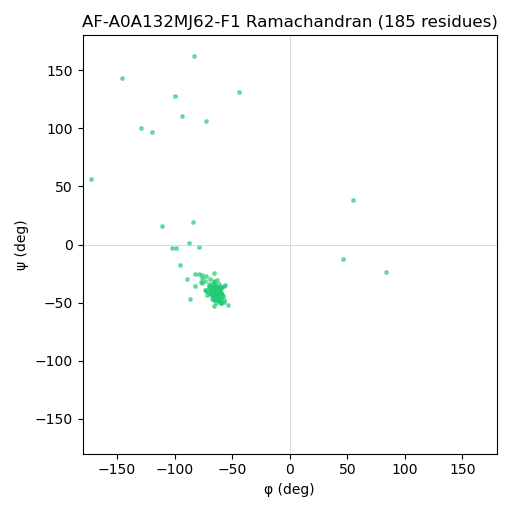TOM 1439 C CA . ASP A 1 182 ? 6.260 2.007 2.353 1.00 86.00 182 ASP A CA 1
ATOM 1440 C C . ASP A 1 182 ? 5.162 2.076 3.418 1.00 86.00 182 ASP A C 1
ATOM 1442 O O . ASP A 1 182 ? 5.295 1.505 4.499 1.00 86.00 182 ASP A O 1
ATOM 1446 N N . LYS A 1 183 ? 4.011 2.676 3.084 1.00 84.88 183 LYS A N 1
ATOM 1447 C CA . LYS A 1 183 ? 2.855 2.712 3.983 1.00 84.88 183 LYS A CA 1
ATOM 1448 C C . LYS A 1 183 ? 2.330 1.314 4.309 1.00 84.88 183 LYS A C 1
ATOM 1450 O O . LYS A 1 183 ? 2.017 1.056 5.463 1.00 84.88 183 LYS A O 1
ATOM 1455 N N . GLU A 1 184 ? 2.222 0.418 3.332 1.00 79.69 184 GLU A N 1
ATOM 1456 C CA . GLU A 1 184 ? 1.791 -0.971 3.562 1.00 79.69 184 GLU A CA 1
ATOM 1457 C C . GLU A 1 184 ? 2.829 -1.792 4.341 1.00 79.69 184 GLU A C 1
ATOM 1459 O O . GLU A 1 184 ? 2.470 -2.705 5.085 1.00 79.69 184 GLU A O 1
ATOM 1464 N N . TRP A 1 185 ? 4.113 -1.461 4.204 1.00 77.25 185 TRP A N 1
ATOM 1465 C CA . TRP A 1 185 ? 5.188 -2.077 4.976 1.00 77.25 185 TRP A CA 1
ATOM 1466 C C . TRP A 1 185 ? 5.192 -1.613 6.442 1.00 77.25 185 TRP A C 1
ATOM 1468 O O . TRP A 1 185 ? 5.412 -2.418 7.353 1.00 77.25 185 TRP A O 1
ATOM 1478 N N . GLU A 1 186 ? 4.917 -0.329 6.682 1.00 75.38 186 GLU A N 1
ATOM 1479 C CA . GLU A 1 186 ? 4.876 0.284 8.013 1.00 75.38 186 GLU A CA 1
ATOM 1480 C C . GLU A 1 186 ? 3.542 0.067 8.766 1.00 75.38 186 GLU A C 1
ATOM 1482 O O . GLU A 1 186 ? 3.562 0.047 10.002 1.00 75.38 186 GLU A O 1
ATOM 1487 N N . ALA A 1 187 ? 2.411 -0.162 8.070 1.00 60.25 187 ALA A N 1
ATOM 1488 C CA . ALA A 1 187 ? 1.030 -0.247 8.616 1.00 60.25 187 ALA A CA 1
ATOM 1489 C C . ALA A 1 187 ? 0.522 -1.633 9.038 1.00 60.25 187 ALA A C 1
ATOM 1491 O O . ALA A 1 187 ? -0.290 -1.683 9.992 1.00 60.25 187 ALA A O 1
#

Solvent-accessible surface area (backbone atoms only — not comparable to full-atom values): 9875 Å² total; per-residue (Å²): 139,60,73,69,58,53,54,51,50,52,55,51,51,53,50,54,50,51,52,55,52,52,52,52,52,53,53,49,52,54,52,51,55,52,51,53,50,52,52,50,50,51,53,51,51,50,52,51,51,51,52,50,51,49,52,52,49,53,49,51,50,51,51,52,44,53,52,49,49,66,74,40,45,66,58,53,54,51,45,53,55,33,48,53,44,44,44,55,56,33,50,44,20,66,74,69,42,61,64,50,67,66,54,41,59,74,58,39,44,65,63,34,28,55,49,37,41,55,46,16,74,73,38,72,90,42,26,66,42,26,45,51,31,24,53,41,45,50,51,50,50,60,66,48,63,62,80,88,73,90,79,38,73,70,53,47,55,52,48,30,53,52,47,31,55,47,26,53,51,31,46,54,30,43,52,52,29,47,56,51,50,53,48,65,72,76,100

Foldseek 3Di:
DCPPVVVVVVVVVVVVVVVVVVVVVVVVVVVVVVVVVVVVVVVVVVVVVVVVVVVVVVVVVVVVLVVVCVVCVVVLVLLVVLLVLLLVLLVCCLVVLADAPVNCVVSVLVVSLVSLCVSLVVDVLLVVLSVQLNVLSVVLVVLNPPDDDDVPPVVSVVSSVVNNVSSVSNNVSSVVSVVSSVVSNVD

Organism: NCBI:txid1469144

Secondary structure (DSSP, 8-state):
--HHHHHHHHHHHHHHHHHHHHHHHHHHHHHHHHHHHHHHHHHHHHHHHHHHHHHHHHHHHHHHHHHHHHHTHHHHHHHHHHHHHHHHHHHHHHHHS---HHHHHHTTHHHHHHHHHHHHHH-GGGHHHHHHHHHHHHHHHHHH-S---SS-HHHHHHHHHHHHHHHHHHHHHHHHHHHHHHHHHH-

Nearest PDB structures (foldseek):
  1i49-assembly1_B  TM=3.923E-01  e=1.735E+00  Homo sapiens
  3mac-assembly1_A  TM=4.021E-01  e=3.134E+00  Human immunodeficiency virus 1
  7sqc-assembly1_1W  TM=3.140E-01  e=2.395E+00  Chlamydomonas reinhardtii
  7sqc-assembly1_1K  TM=3.100E-01  e=3.307E+00  Chlamydomonas reinhardtii
  3zx6-assembly1_B  TM=2.832E-01  e=3.885E+00  Archaeoglobus fulgidus DSM 4304

Radius of gyration: 40.06 Å; Cα contacts (8 Å, |Δi|>4): 118; chains: 1; bounding box: 89×30×120 Å

pLDDT: mean 78.08, std 11.17, range [43.25, 91.88]

Mean predicted aligned error: 13.89 Å

Sequence (187 aa):
MELSNVLSLIGLLLSVVGIVIGTSVAIWIHRRESEERRKSDAAAVERATQLERQRQQEERERQARETRRLKHQEDYKAAAKALDQLEEAFYQVEINGLLTDADMKQRQVRENVDLIDKLSQRIASLAVPFAAVSALGHDAWMRGLSDRTASEVREEIWNGIQQYEAAKRALKAIGAARAALDKEWEA